Protein AF-A0A7S1YDJ1-F1 (afdb_monomer_lite)

Organism: NCBI:txid210454

Radius of gyration: 17.76 Å; chains: 1; bounding box: 46×40×51 Å

Secondary structure (DSSP, 8-state):
---S-------EEEE--B-TTSPBPSEEEEEEEEE----SSTT-SHHHHS-S-TTHHHHT--HHHHHHHHHHHIIIIIHHHHHHHTTPEEEEEPPTTSGGGTTSPP-TT-HHHHHHHHHHHHHHHHHHHHHHHTTSEEEEEEEEEEEEETHHHHHHHHHHHHHHHTT-EEEEEEEES---S--HHHHHHHHHHHH-TT------

pLDDT: mean 83.99, std 17.01, range [35.25, 98.0]

Structure (mmCIF, N/CA/C/O backbone):
data_AF-A0A7S1YDJ1-F1
#
_entry.id   AF-A0A7S1YDJ1-F1
#
loop_
_atom_site.group_PDB
_atom_site.id
_atom_site.type_symbol
_atom_site.label_atom_id
_atom_site.label_alt_id
_atom_site.label_comp_id
_atom_site.label_asym_id
_atom_site.label_entity_id
_atom_site.label_seq_id
_atom_site.pdbx_PDB_ins_code
_atom_site.Cartn_x
_atom_site.Cartn_y
_atom_site.Cartn_z
_atom_site.occupancy
_atom_site.B_iso_or_equiv
_atom_site.auth_seq_id
_atom_site.auth_comp_id
_atom_site.auth_asym_id
_atom_site.auth_atom_id
_atom_site.pdbx_PDB_model_num
ATOM 1 N N . GLU A 1 1 ? 31.941 -13.828 1.253 1.00 53.34 1 GLU A N 1
ATOM 2 C CA . GLU A 1 1 ? 30.663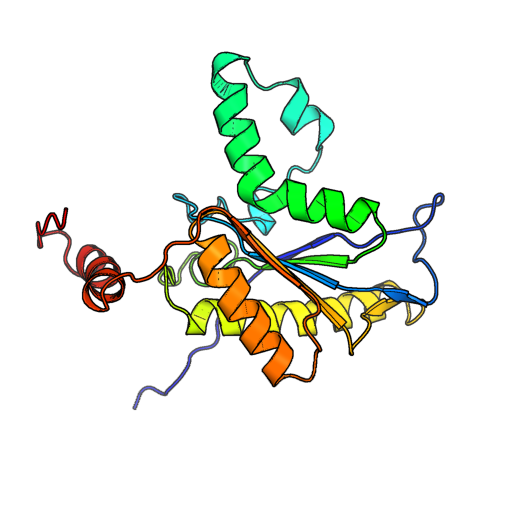 -13.809 1.981 1.00 53.34 1 GLU A CA 1
ATOM 3 C C . GLU A 1 1 ? 30.084 -12.411 1.886 1.00 53.34 1 GLU A C 1
ATOM 5 O O . GLU A 1 1 ? 30.585 -11.525 2.552 1.00 53.34 1 GLU A O 1
ATOM 10 N N . GLU A 1 2 ? 29.091 -12.220 1.025 1.00 45.00 2 GLU A N 1
ATOM 11 C CA . GLU A 1 2 ? 27.982 -11.278 1.216 1.00 45.00 2 GLU A CA 1
ATOM 12 C C . GLU A 1 2 ? 26.758 -12.085 0.752 1.00 45.00 2 GLU A C 1
ATOM 14 O O . GLU A 1 2 ? 26.695 -12.508 -0.399 1.00 45.00 2 GLU A O 1
ATOM 19 N N . VAL A 1 3 ? 26.071 -12.755 1.681 1.00 50.97 3 VAL A N 1
ATOM 20 C CA . VAL A 1 3 ? 25.040 -12.214 2.587 1.00 50.97 3 VAL A CA 1
ATOM 21 C C . VAL A 1 3 ? 23.747 -12.044 1.791 1.00 50.97 3 VAL A C 1
ATOM 23 O O . VAL A 1 3 ? 23.533 -11.069 1.082 1.00 50.97 3 VAL A O 1
ATOM 26 N N . TYR A 1 4 ? 22.903 -13.076 1.854 1.00 59.00 4 TYR A N 1
ATOM 27 C CA . TYR A 1 4 ? 21.544 -13.016 1.331 1.00 59.00 4 TYR A CA 1
ATOM 28 C C . TYR A 1 4 ? 20.772 -11.908 2.062 1.00 59.00 4 TYR A C 1
ATOM 30 O O . TYR A 1 4 ? 20.591 -11.994 3.274 1.00 59.00 4 TYR A O 1
ATOM 38 N N . GLY A 1 5 ? 20.276 -10.925 1.307 1.00 68.12 5 GLY A N 1
ATOM 39 C CA . GLY A 1 5 ? 19.429 -9.843 1.815 1.00 68.12 5 GLY A CA 1
ATOM 40 C C . GLY A 1 5 ? 20.211 -8.637 2.348 1.00 68.12 5 GLY A C 1
ATOM 41 O O . GLY A 1 5 ? 21.256 -8.779 2.973 1.00 68.12 5 GLY A O 1
ATOM 42 N N . GLY A 1 6 ? 19.680 -7.440 2.092 1.00 81.81 6 GLY A N 1
ATOM 43 C CA . GLY A 1 6 ? 20.181 -6.169 2.616 1.00 81.81 6 GLY A CA 1
ATOM 44 C C . GLY A 1 6 ? 19.070 -5.402 3.332 1.00 81.81 6 GLY A C 1
ATOM 45 O O . GLY A 1 6 ? 17.886 -5.629 3.072 1.00 81.81 6 GLY A O 1
ATOM 46 N N . ASN A 1 7 ? 19.451 -4.504 4.239 1.00 88.94 7 ASN A N 1
ATOM 47 C CA . ASN A 1 7 ? 18.506 -3.590 4.874 1.00 88.94 7 ASN A CA 1
ATOM 48 C C . ASN A 1 7 ? 18.188 -2.456 3.901 1.00 88.94 7 ASN A C 1
ATOM 50 O O . ASN A 1 7 ? 19.090 -1.719 3.515 1.00 88.94 7 ASN A O 1
ATOM 54 N N . VAL A 1 8 ? 16.915 -2.304 3.544 1.00 92.06 8 VAL A N 1
ATOM 55 C CA . VAL A 1 8 ? 16.440 -1.205 2.699 1.00 92.06 8 VAL A CA 1
ATOM 56 C C . VAL A 1 8 ? 15.346 -0.453 3.443 1.00 92.06 8 VAL A C 1
ATOM 58 O O . VAL A 1 8 ? 14.365 -1.053 3.886 1.00 92.06 8 VAL A O 1
ATOM 61 N N . THR A 1 9 ? 15.499 0.864 3.552 1.00 95.50 9 THR A N 1
ATOM 62 C CA . THR A 1 9 ? 14.452 1.758 4.056 1.00 95.50 9 THR A CA 1
ATOM 63 C C . THR A 1 9 ? 13.533 2.146 2.907 1.00 95.50 9 THR A C 1
ATOM 65 O O . THR A 1 9 ? 13.996 2.639 1.885 1.00 95.50 9 THR A O 1
ATOM 68 N N . THR A 1 10 ? 12.233 1.927 3.074 1.00 96.06 10 THR A N 1
ATOM 69 C CA . THR A 1 10 ? 11.188 2.257 2.093 1.00 96.06 10 THR A CA 1
ATOM 70 C C . THR A 1 10 ? 10.134 3.146 2.739 1.00 96.06 10 THR A C 1
ATOM 72 O O . THR A 1 10 ? 10.007 3.188 3.964 1.00 96.06 10 THR A O 1
ATOM 75 N N . SER A 1 11 ? 9.362 3.843 1.914 1.00 96.69 11 SER A N 1
ATOM 76 C CA . SER A 1 11 ? 8.282 4.731 2.335 1.00 96.69 11 SER A CA 1
ATOM 77 C C . SER A 1 11 ? 6.937 4.286 1.758 1.00 96.69 11 SER A C 1
ATOM 79 O O . SER A 1 11 ? 6.848 3.396 0.915 1.00 96.69 11 SER A O 1
ATOM 81 N N . SER A 1 12 ? 5.860 4.850 2.295 1.00 96.50 12 SER A N 1
ATOM 82 C CA . SER A 1 12 ? 4.501 4.635 1.810 1.00 96.50 12 SER A CA 1
ATOM 83 C C . SER A 1 12 ? 3.689 5.881 2.096 1.00 96.50 12 SER A C 1
ATOM 85 O O . SER A 1 12 ? 3.844 6.500 3.150 1.00 96.50 12 SER A O 1
ATOM 87 N N . LEU A 1 13 ? 2.757 6.192 1.204 1.00 94.69 13 LEU A N 1
ATOM 88 C CA . LEU A 1 13 ? 1.655 7.087 1.521 1.00 94.69 13 LEU A CA 1
ATOM 89 C C . LEU A 1 13 ? 0.612 6.309 2.335 1.00 94.69 13 LEU A C 1
ATOM 91 O O . LEU A 1 13 ? 0.220 5.201 1.960 1.00 94.69 13 LEU A O 1
ATOM 95 N N . LEU A 1 14 ? 0.173 6.888 3.449 1.00 95.69 14 LEU A N 1
ATOM 96 C CA . LEU A 1 14 ? -0.884 6.359 4.304 1.00 95.69 14 LEU A CA 1
ATOM 97 C C . LEU A 1 14 ? -1.984 7.413 4.417 1.00 95.69 14 LEU A C 1
ATOM 99 O O . LEU A 1 14 ? -1.717 8.537 4.834 1.00 95.69 14 LEU A O 1
ATOM 103 N N . ILE A 1 15 ? -3.215 7.046 4.070 1.00 93.75 15 ILE A N 1
ATOM 104 C CA . ILE A 1 15 ? -4.389 7.906 4.241 1.00 93.75 15 ILE A CA 1
ATOM 105 C C . ILE A 1 15 ? -5.364 7.157 5.138 1.00 93.75 15 ILE A C 1
ATOM 107 O O . ILE A 1 15 ? -5.913 6.131 4.738 1.00 93.75 15 ILE A O 1
ATOM 111 N N . HIS A 1 16 ? -5.572 7.649 6.355 1.00 93.25 16 HIS A N 1
ATOM 112 C CA . HIS A 1 16 ? -6.510 7.049 7.298 1.00 93.25 16 HIS A CA 1
ATOM 113 C C . HIS A 1 16 ? -7.652 8.024 7.617 1.00 93.25 16 HIS A C 1
ATOM 115 O O . HIS A 1 16 ? -7.431 9.234 7.699 1.00 93.25 16 HIS A O 1
ATOM 121 N N . PRO A 1 17 ? -8.887 7.522 7.770 1.00 91.31 17 PRO A N 1
ATOM 122 C CA . PRO A 1 17 ? -10.041 8.363 8.032 1.00 91.31 17 PRO A CA 1
ATOM 123 C C . PRO A 1 17 ? -10.046 8.865 9.483 1.00 91.31 17 PRO A C 1
ATOM 125 O O . PRO A 1 17 ? -9.666 8.157 10.424 1.00 91.31 17 PRO A O 1
ATOM 128 N N . VAL A 1 18 ? -10.538 10.090 9.648 1.00 91.25 18 VAL A N 1
ATOM 129 C CA . VAL A 1 18 ? -10.793 10.760 10.929 1.00 91.25 18 VAL A CA 1
ATOM 130 C C . VAL A 1 18 ? -12.257 11.198 10.991 1.00 91.25 18 VAL A C 1
ATOM 132 O O . VAL A 1 18 ? -12.940 11.257 9.967 1.00 91.25 18 VAL A O 1
ATOM 135 N N . ASP A 1 19 ? -12.762 11.477 12.188 1.00 89.81 19 ASP A N 1
ATOM 136 C CA . ASP A 1 19 ? -14.110 12.009 12.372 1.00 89.81 19 ASP A CA 1
ATOM 137 C C . ASP A 1 19 ? -14.231 13.466 11.869 1.00 89.81 19 ASP A C 1
ATOM 139 O O . ASP A 1 19 ? -13.253 14.114 11.485 1.00 89.81 19 ASP A O 1
ATOM 143 N N . GLY A 1 20 ? -15.447 14.021 11.905 1.00 87.56 20 GLY A N 1
ATOM 144 C CA . GLY A 1 20 ? -15.700 15.410 11.492 1.00 87.56 20 GLY A CA 1
ATOM 145 C C . GLY A 1 20 ? -14.998 16.481 12.343 1.00 87.56 20 GLY A C 1
ATOM 146 O O . GLY A 1 20 ? -14.982 17.646 11.958 1.00 87.56 20 GLY A O 1
ATOM 147 N N . ASN A 1 21 ? -14.405 16.101 13.478 1.00 91.06 21 ASN A N 1
ATOM 148 C CA . ASN A 1 21 ? -13.609 16.958 14.355 1.00 91.06 21 ASN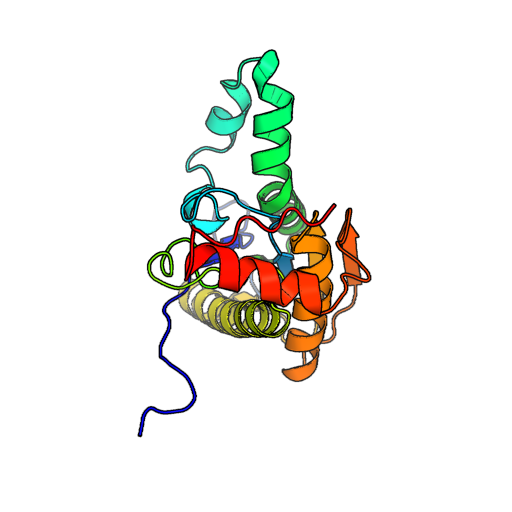 A CA 1
ATOM 149 C C . ASN A 1 21 ? -12.103 16.668 14.239 1.00 91.06 21 ASN A C 1
ATOM 151 O O . ASN A 1 21 ? -11.344 17.097 15.109 1.00 91.06 21 ASN A O 1
ATOM 155 N N . GLN A 1 22 ? -11.677 15.942 13.198 1.00 87.06 22 GLN A N 1
ATOM 156 C CA . GLN A 1 22 ? -10.289 15.532 12.961 1.00 87.06 22 GLN A CA 1
ATOM 157 C C . GLN A 1 22 ? -9.716 14.613 14.054 1.00 87.06 22 GLN A C 1
ATOM 159 O O . GLN A 1 22 ? -8.509 14.590 14.291 1.00 87.06 22 GLN A O 1
ATOM 164 N N . LYS A 1 23 ? -10.570 13.849 14.740 1.00 90.25 23 LYS A N 1
ATOM 165 C CA . LYS A 1 23 ? -10.168 12.869 15.753 1.00 90.25 23 LYS A CA 1
ATOM 166 C C . LYS A 1 23 ? -10.138 11.452 15.176 1.00 90.25 23 LYS A C 1
ATOM 168 O O . LYS A 1 23 ? -10.904 11.148 14.261 1.00 90.25 23 LYS A O 1
ATOM 173 N N . PRO A 1 24 ? -9.319 10.552 15.743 1.00 90.56 24 PRO A N 1
ATOM 174 C CA . PRO A 1 24 ? -9.393 9.128 15.441 1.00 90.56 24 PRO A CA 1
ATOM 175 C C . PRO A 1 24 ? -10.816 8.571 15.629 1.00 90.56 24 PRO A C 1
ATOM 177 O O . PRO A 1 24 ? -11.463 8.805 16.649 1.00 90.56 24 PRO A O 1
ATOM 180 N N . ILE A 1 25 ? -11.298 7.819 14.643 1.00 91.00 25 ILE A N 1
ATOM 181 C CA . ILE A 1 25 ? -12.559 7.062 14.676 1.00 91.00 25 ILE A CA 1
ATOM 182 C C . ILE A 1 25 ? -12.367 5.819 15.544 1.00 91.00 25 ILE A C 1
ATOM 184 O O . ILE A 1 25 ? -11.496 5.024 15.250 1.00 91.00 25 ILE A O 1
ATOM 188 N N . VAL A 1 26 ? -13.185 5.580 16.565 1.00 93.19 26 VAL A N 1
ATOM 189 C CA . VAL A 1 26 ? -13.013 4.382 17.405 1.00 93.19 26 VAL A CA 1
ATOM 190 C C . VAL A 1 26 ? -13.422 3.108 16.652 1.00 93.19 26 VAL A C 1
ATOM 192 O O . VAL A 1 26 ? -14.562 3.015 16.194 1.00 93.19 26 VAL A O 1
ATOM 195 N N . GLY A 1 27 ? -12.530 2.115 16.578 1.00 94.38 27 GLY A N 1
ATOM 196 C CA . GLY A 1 27 ? -12.836 0.769 16.082 1.00 94.38 27 GLY A CA 1
ATOM 197 C C . GLY A 1 27 ? -11.819 0.182 15.100 1.00 94.38 27 GLY A C 1
ATOM 198 O O . GLY A 1 27 ? -10.690 0.655 14.968 1.00 94.38 27 GLY A O 1
ATOM 199 N N . GLU A 1 28 ? -12.254 -0.880 14.420 1.00 96.38 28 GLU A N 1
ATOM 200 C CA . GLU A 1 28 ? -11.475 -1.595 13.408 1.00 96.38 28 GLU A CA 1
ATOM 201 C C . GLU A 1 28 ? -11.693 -0.985 12.017 1.00 96.38 28 GLU A C 1
ATOM 203 O O . GLU A 1 28 ? -12.828 -0.822 11.556 1.00 96.38 28 GLU A O 1
ATOM 208 N N . LEU A 1 29 ? -10.600 -0.662 11.330 1.00 95.94 29 LEU A N 1
ATOM 209 C CA . LEU A 1 29 ? -10.612 -0.052 10.006 1.00 95.94 29 LEU A CA 1
ATOM 210 C C . LEU A 1 29 ? -10.182 -1.062 8.946 1.00 95.94 29 LEU A C 1
ATOM 212 O O . LEU A 1 29 ? -9.095 -1.635 9.010 1.00 95.94 29 LEU A O 1
ATOM 216 N N . LYS A 1 30 ? -11.011 -1.234 7.916 1.00 96.88 30 LYS A N 1
ATOM 217 C CA . LYS A 1 30 ? -10.657 -2.055 6.751 1.00 96.88 30 LYS A CA 1
ATOM 218 C C . LYS A 1 30 ? -9.532 -1.411 5.956 1.00 96.88 30 LYS A C 1
ATOM 220 O O . LYS A 1 30 ? -9.441 -0.186 5.887 1.00 96.88 30 LYS A O 1
ATOM 225 N N . THR A 1 31 ? -8.727 -2.235 5.294 1.00 97.31 31 THR A N 1
ATOM 226 C CA . THR A 1 31 ? -7.563 -1.771 4.531 1.00 97.31 31 THR A CA 1
ATOM 227 C C . THR A 1 31 ? -7.776 -1.850 3.023 1.00 97.31 31 THR A C 1
ATOM 229 O O . THR A 1 31 ? -8.389 -2.786 2.500 1.00 97.31 31 THR A O 1
ATOM 232 N N . PHE A 1 32 ? -7.243 -0.858 2.316 1.00 97.19 32 PHE A N 1
ATOM 233 C CA . PHE A 1 32 ? -7.217 -0.774 0.863 1.00 97.19 32 PHE A CA 1
ATOM 234 C C . PHE A 1 32 ? -5.785 -0.479 0.402 1.00 97.19 32 PHE A C 1
ATOM 236 O O . PHE A 1 32 ? -5.281 0.634 0.537 1.00 97.19 32 PHE A O 1
ATOM 243 N N . THR A 1 33 ? -5.097 -1.492 -0.118 1.00 97.31 33 THR A N 1
ATOM 244 C CA . THR A 1 33 ? -3.721 -1.372 -0.605 1.00 97.31 33 THR A CA 1
ATOM 245 C C . THR A 1 33 ? -3.713 -0.987 -2.081 1.00 97.31 33 THR A C 1
ATOM 247 O O . THR A 1 33 ? -4.232 -1.722 -2.923 1.00 97.31 33 THR A O 1
ATOM 250 N N . VAL A 1 34 ? -3.100 0.148 -2.411 1.00 95.88 34 VAL A N 1
ATOM 251 C CA . VAL A 1 34 ? -2.970 0.662 -3.777 1.00 95.88 34 VAL A CA 1
ATOM 252 C C . VAL A 1 34 ? -1.536 0.524 -4.247 1.00 95.88 34 VAL A C 1
ATOM 254 O O . VAL A 1 34 ? -0.622 1.130 -3.702 1.00 95.88 34 VAL A O 1
ATOM 257 N N . MET A 1 35 ? -1.343 -0.262 -5.292 1.00 95.81 35 MET A N 1
ATOM 258 C CA . MET A 1 35 ? -0.050 -0.469 -5.922 1.00 95.81 35 MET A CA 1
ATOM 259 C C . MET A 1 35 ? 0.070 0.501 -7.100 1.00 95.81 35 MET A C 1
ATOM 261 O O . MET A 1 35 ? -0.758 0.470 -8.017 1.00 95.81 35 MET A O 1
ATOM 265 N N . HIS A 1 36 ? 1.066 1.388 -7.061 1.00 93.50 36 HIS A N 1
ATOM 266 C CA . HIS A 1 36 ? 1.249 2.422 -8.077 1.00 93.50 36 HIS A CA 1
ATOM 267 C C . HIS A 1 36 ? 1.700 1.850 -9.428 1.00 93.50 36 HIS A C 1
ATOM 269 O O . HIS A 1 36 ? 2.344 0.801 -9.513 1.00 93.50 36 HIS A O 1
ATOM 275 N N . GLY A 1 37 ? 1.350 2.553 -10.504 1.00 91.81 37 GLY A N 1
ATOM 276 C CA . GLY A 1 37 ? 1.803 2.226 -11.853 1.00 91.81 37 GLY A CA 1
ATOM 277 C C . GLY A 1 37 ? 3.291 2.487 -12.070 1.00 91.81 37 GLY A C 1
ATOM 278 O O . GLY A 1 37 ? 4.031 2.815 -11.143 1.00 91.81 37 GLY A O 1
ATOM 279 N N . PHE A 1 38 ? 3.722 2.371 -13.325 1.00 89.56 38 PHE A N 1
ATOM 280 C CA . PHE A 1 38 ? 5.087 2.733 -13.680 1.00 89.56 38 PHE A CA 1
ATOM 281 C C . PHE A 1 38 ? 5.319 4.220 -13.445 1.00 89.56 38 PHE A C 1
ATOM 283 O O . PHE A 1 38 ? 4.629 5.067 -14.010 1.00 89.56 38 PHE A O 1
ATOM 290 N N . VAL A 1 39 ? 6.343 4.517 -12.651 1.00 86.81 39 VAL A N 1
ATOM 291 C CA . VAL A 1 39 ? 6.809 5.878 -12.411 1.00 86.81 39 VAL A CA 1
ATOM 292 C C . VAL A 1 39 ? 8.201 6.033 -13.020 1.00 86.81 39 VAL A C 1
ATOM 294 O O . VAL A 1 39 ? 9.147 5.315 -12.672 1.00 86.81 39 VAL A O 1
ATOM 297 N N . ALA A 1 40 ? 8.329 6.991 -13.941 1.00 86.12 40 ALA A N 1
ATOM 298 C CA . ALA A 1 40 ? 9.570 7.247 -14.669 1.00 86.12 40 ALA A CA 1
ATOM 299 C C . ALA A 1 40 ? 10.675 7.826 -13.769 1.00 86.12 40 ALA A C 1
ATOM 301 O O . ALA A 1 40 ? 11.836 7.418 -13.882 1.00 86.12 40 ALA A O 1
ATOM 302 N N . SER A 1 41 ? 10.311 8.733 -12.860 1.00 87.38 41 SER A N 1
ATOM 303 C CA . SER A 1 41 ? 11.208 9.330 -11.867 1.00 87.38 41 SER A CA 1
ATOM 304 C C . SER A 1 41 ? 11.249 8.501 -10.583 1.00 87.38 41 SER A C 1
ATOM 306 O O . SER A 1 41 ? 10.224 7.989 -10.142 1.00 87.38 41 SER A O 1
ATOM 308 N N . LYS A 1 42 ? 12.417 8.396 -9.940 1.00 88.88 42 LYS A N 1
ATOM 309 C CA . LYS A 1 42 ? 12.523 7.733 -8.628 1.00 88.88 42 LYS A CA 1
ATOM 310 C C . LYS A 1 42 ? 11.803 8.520 -7.521 1.00 88.88 42 LYS A C 1
ATOM 312 O O . LYS A 1 42 ? 11.406 7.924 -6.530 1.00 88.88 42 LYS A O 1
ATOM 317 N N . GLN A 1 43 ? 11.590 9.821 -7.717 1.00 88.38 43 GLN A N 1
ATOM 318 C CA . GLN A 1 43 ? 10.897 10.725 -6.791 1.00 88.38 43 GLN A CA 1
ATOM 319 C C . GLN A 1 43 ? 9.404 10.905 -7.119 1.00 88.38 43 GLN A C 1
ATOM 321 O O . GLN A 1 43 ? 8.737 11.724 -6.508 1.00 88.38 43 GLN A O 1
ATOM 326 N N . GLY A 1 44 ? 8.866 10.196 -8.116 1.00 84.81 44 GLY A N 1
ATOM 327 C CA . GLY A 1 44 ? 7.460 10.344 -8.518 1.00 84.81 44 GLY A CA 1
ATOM 328 C C . GLY A 1 44 ? 6.502 9.357 -7.847 1.00 84.81 44 GLY A C 1
ATOM 329 O O . GLY A 1 44 ? 5.396 9.171 -8.345 1.00 84.81 44 GLY A O 1
ATOM 330 N N . SER A 1 45 ? 6.940 8.638 -6.815 1.00 90.38 45 SER A N 1
ATOM 331 C CA . SER A 1 45 ? 6.131 7.609 -6.158 1.00 90.38 45 SER A CA 1
ATOM 332 C C . SER A 1 45 ? 5.113 8.229 -5.184 1.00 90.38 45 SER A C 1
ATOM 334 O O . SER A 1 45 ? 5.181 9.437 -4.919 1.00 90.38 45 SER A O 1
ATOM 336 N N . PRO A 1 46 ? 4.124 7.463 -4.687 1.00 91.19 46 PRO A N 1
ATOM 337 C CA . PRO A 1 46 ? 3.032 8.006 -3.882 1.00 91.19 46 PRO A CA 1
ATOM 338 C C . PRO A 1 46 ? 3.460 8.845 -2.676 1.00 91.19 46 PRO A C 1
ATOM 340 O O . PRO A 1 46 ? 2.841 9.879 -2.445 1.00 91.19 46 PRO A O 1
ATOM 343 N N . SER A 1 47 ? 4.495 8.459 -1.919 1.00 92.06 47 SER A N 1
ATOM 344 C CA . SER A 1 47 ? 4.868 9.220 -0.712 1.00 92.06 47 SER A CA 1
ATOM 345 C C . SER A 1 47 ? 5.455 10.602 -1.002 1.00 92.06 47 SER A C 1
ATOM 347 O O . SER A 1 47 ? 5.407 11.469 -0.138 1.00 92.06 47 SER A O 1
ATOM 349 N N . GLU A 1 48 ? 6.034 10.796 -2.188 1.00 89.31 48 GLU A N 1
ATOM 350 C CA . GLU A 1 48 ? 6.718 12.034 -2.588 1.00 89.31 48 GLU A CA 1
ATOM 351 C C . GLU A 1 48 ? 5.822 12.929 -3.446 1.00 89.31 48 GLU A C 1
ATOM 353 O O . GLU A 1 48 ? 5.882 14.153 -3.373 1.00 89.31 48 GLU A O 1
ATOM 358 N N . SER A 1 49 ? 4.985 12.311 -4.283 1.00 85.00 49 SER A N 1
ATOM 359 C CA . SER A 1 49 ? 4.134 13.019 -5.245 1.00 85.00 49 SER A CA 1
ATOM 360 C C . SER A 1 49 ? 2.763 13.397 -4.693 1.00 85.00 49 SER A C 1
ATOM 362 O O . SER A 1 49 ? 2.023 14.129 -5.355 1.00 85.00 49 SER A O 1
ATOM 364 N N . PHE A 1 50 ? 2.393 12.910 -3.504 1.00 84.69 50 PHE A N 1
ATOM 365 C CA . PHE A 1 50 ? 1.124 13.282 -2.896 1.00 84.69 50 PHE A CA 1
ATOM 366 C C . PHE A 1 50 ? 1.126 14.775 -2.541 1.00 84.69 50 PHE A C 1
ATOM 368 O O . PHE A 1 50 ? 1.987 15.225 -1.781 1.00 84.69 50 PHE A O 1
ATOM 375 N N . PRO A 1 51 ? 0.188 15.568 -3.082 1.00 76.69 51 PRO A N 1
ATOM 376 C CA . PRO A 1 51 ? 0.224 17.005 -2.889 1.00 76.69 51 PRO A CA 1
ATOM 377 C C . PRO A 1 51 ? -0.137 17.357 -1.444 1.00 76.69 51 PRO A C 1
ATOM 379 O O . PRO A 1 51 ? -1.051 16.780 -0.855 1.00 76.69 51 PRO A O 1
ATOM 382 N N . ALA A 1 52 ? 0.541 18.368 -0.899 1.00 73.62 52 ALA A N 1
ATOM 383 C CA . ALA A 1 52 ? 0.162 18.954 0.386 1.00 73.62 52 ALA A CA 1
ATOM 384 C C . ALA A 1 52 ? -1.228 19.617 0.326 1.00 73.62 52 ALA A C 1
ATOM 386 O O . ALA A 1 52 ? -1.946 19.643 1.323 1.00 73.62 52 ALA A O 1
ATOM 387 N N . ASP A 1 53 ? -1.609 20.121 -0.853 1.00 69.38 53 ASP A N 1
ATOM 388 C CA . ASP A 1 53 ? -2.921 20.693 -1.142 1.00 69.38 53 ASP A CA 1
ATOM 389 C C . ASP A 1 53 ? -3.511 20.037 -2.401 1.00 69.38 53 ASP A C 1
ATOM 391 O O . ASP A 1 53 ? -3.080 20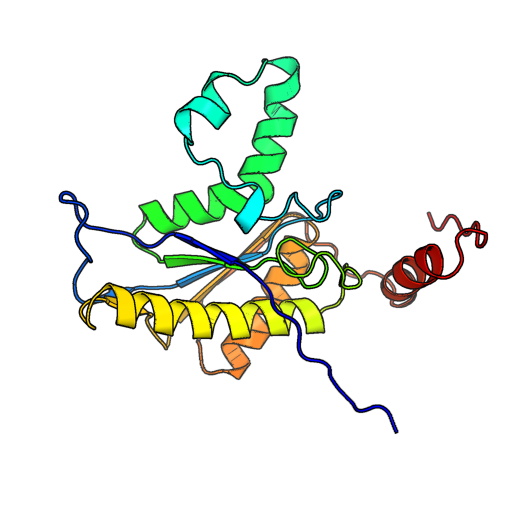.282 -3.530 1.00 69.38 53 ASP A O 1
ATOM 395 N N . LEU A 1 54 ? -4.508 19.174 -2.189 1.00 70.56 54 LEU A N 1
ATOM 396 C CA . LEU A 1 54 ? -5.219 18.468 -3.258 1.00 70.56 54 LEU A CA 1
ATOM 397 C C . LEU A 1 54 ? -6.017 19.410 -4.163 1.00 70.56 54 LEU A C 1
ATOM 399 O O . LEU A 1 54 ? -6.218 19.089 -5.332 1.00 70.56 54 LEU A O 1
ATOM 403 N N . VAL A 1 55 ? -6.491 20.543 -3.638 1.00 69.88 55 VAL A N 1
ATOM 404 C CA . VAL A 1 55 ? -7.280 21.508 -4.410 1.00 69.88 55 VAL A CA 1
ATOM 405 C C . VAL A 1 55 ? -6.354 22.252 -5.357 1.00 69.88 55 VAL A C 1
ATOM 407 O O . VAL A 1 55 ? -6.607 22.237 -6.559 1.00 69.88 55 VAL A O 1
ATOM 410 N N . ALA A 1 56 ? -5.246 22.792 -4.843 1.00 66.31 56 ALA A N 1
ATOM 411 C CA . ALA A 1 56 ? -4.240 23.476 -5.658 1.00 66.31 56 ALA A CA 1
ATOM 412 C C . ALA A 1 56 ? -3.632 22.551 -6.728 1.00 66.31 56 ALA A C 1
ATOM 414 O O . ALA A 1 56 ? -3.430 22.955 -7.872 1.00 66.31 56 ALA A O 1
ATOM 415 N N . GLY A 1 57 ? -3.405 21.276 -6.386 1.00 64.94 57 GLY A N 1
ATOM 416 C CA . GLY A 1 57 ? -2.853 20.281 -7.309 1.00 64.94 57 GLY A CA 1
ATOM 417 C C . GLY A 1 57 ? -3.750 19.931 -8.504 1.00 64.94 57 GLY A C 1
ATOM 418 O O . GLY A 1 57 ? -3.263 19.340 -9.465 1.00 64.94 57 GLY A O 1
ATOM 419 N N . VAL A 1 58 ? -5.042 20.281 -8.464 1.00 65.88 58 VAL A N 1
ATOM 420 C CA . VAL A 1 58 ? -6.006 20.003 -9.545 1.00 65.88 58 VAL A CA 1
ATOM 421 C C . VAL A 1 58 ? -6.565 21.290 -10.162 1.00 65.88 58 VAL A C 1
ATOM 423 O O . VAL A 1 58 ? -6.881 21.296 -11.351 1.00 65.88 58 VAL A O 1
ATOM 426 N N . SER A 1 59 ? -6.677 22.381 -9.397 1.00 69.06 59 SER A N 1
ATOM 427 C CA . SER A 1 59 ? -7.238 23.653 -9.872 1.00 69.06 59 SER A CA 1
ATOM 428 C C . SER A 1 59 ? -6.330 24.399 -10.843 1.00 69.06 59 SER A C 1
ATOM 430 O O . SER A 1 59 ? -6.836 25.103 -11.715 1.00 69.06 59 SER A O 1
ATOM 432 N N . ASP A 1 60 ? -5.013 24.227 -10.711 1.00 67.38 60 ASP A N 1
ATOM 433 C CA . ASP A 1 60 ? -4.022 25.045 -11.419 1.00 67.38 60 ASP A CA 1
ATOM 434 C C . ASP A 1 60 ? -3.409 24.324 -12.630 1.00 67.38 60 ASP A C 1
ATOM 436 O O . ASP A 1 60 ? -2.470 24.824 -13.251 1.00 67.38 60 ASP A O 1
ATOM 440 N N . VAL A 1 61 ? -3.934 23.148 -12.991 1.00 71.31 61 VAL A N 1
ATOM 441 C CA . VAL A 1 61 ? -3.432 22.378 -14.132 1.00 71.31 61 VAL A CA 1
ATOM 442 C C . VAL A 1 61 ? -3.987 22.955 -15.440 1.00 71.31 61 VAL A C 1
ATOM 444 O O . VAL A 1 61 ? -5.208 22.951 -15.635 1.00 71.31 61 VAL A O 1
ATOM 447 N N . PRO A 1 62 ? -3.128 23.400 -16.380 1.00 77.50 62 PRO A N 1
ATOM 448 C CA . PRO A 1 62 ? -3.576 23.851 -17.692 1.00 77.50 62 PRO A CA 1
ATOM 449 C C . PRO A 1 62 ? -4.378 22.759 -18.423 1.00 77.50 62 PRO A C 1
ATOM 451 O O . PRO A 1 62 ? -4.015 21.582 -18.326 1.00 77.50 62 PRO A O 1
ATOM 454 N N . PRO A 1 63 ? -5.437 23.093 -19.186 1.00 77.56 63 PRO A N 1
ATOM 455 C CA . PRO A 1 63 ? -6.290 22.104 -19.855 1.00 77.56 63 PRO A CA 1
ATOM 456 C C . PRO A 1 63 ? -5.528 21.080 -20.709 1.00 77.56 63 PRO A C 1
ATOM 458 O O . PRO A 1 63 ? -5.898 19.909 -20.760 1.00 77.56 63 PRO A O 1
ATOM 461 N N . GLU A 1 64 ? -4.442 21.501 -21.354 1.00 78.50 64 GLU A N 1
ATOM 462 C CA . GLU A 1 64 ? -3.572 20.661 -22.177 1.00 78.50 64 GLU A CA 1
ATOM 463 C C . GLU A 1 64 ? -2.750 19.641 -21.373 1.00 78.50 64 GLU A C 1
ATOM 465 O O . GLU A 1 64 ? -2.395 18.591 -21.902 1.00 78.50 64 GLU A O 1
ATOM 470 N N . GLN A 1 65 ? -2.491 19.917 -20.094 1.00 73.50 65 GLN A N 1
ATOM 471 C CA . GLN A 1 65 ? -1.790 19.031 -19.159 1.00 73.50 65 GLN A CA 1
ATOM 472 C C . GLN A 1 65 ? -2.756 18.289 -18.232 1.00 73.50 65 GLN A C 1
ATOM 474 O O . GLN A 1 65 ? -2.339 17.390 -17.505 1.00 73.50 65 GLN A O 1
ATOM 479 N N . PHE A 1 66 ? -4.051 18.623 -18.270 1.00 72.12 66 PHE A N 1
ATOM 480 C CA . PHE A 1 66 ? -5.061 18.055 -17.384 1.00 72.12 66 PHE A CA 1
ATOM 481 C C . PHE A 1 66 ? -5.087 16.535 -17.456 1.00 72.12 66 PHE A C 1
ATOM 483 O O . PHE A 1 66 ? -5.070 15.884 -16.423 1.00 72.12 66 PHE A O 1
ATOM 490 N N . LEU A 1 67 ? -5.060 15.947 -18.655 1.00 68.38 67 LEU A N 1
ATOM 491 C CA . LEU A 1 67 ? -5.079 14.492 -18.783 1.00 68.38 67 LEU A CA 1
ATOM 492 C C . LEU A 1 67 ? -3.818 13.843 -18.200 1.00 68.38 67 LEU A C 1
ATOM 494 O O . LEU A 1 67 ? -3.928 12.802 -17.568 1.00 68.38 67 LEU A O 1
ATOM 498 N N . GLU A 1 68 ? -2.641 14.440 -18.376 1.00 66.88 68 GLU A N 1
ATOM 499 C CA . GLU A 1 68 ? -1.385 13.895 -17.851 1.00 66.88 68 GLU A CA 1
ATOM 500 C C . GLU A 1 68 ? -1.293 14.047 -16.330 1.00 66.88 68 GLU A C 1
ATOM 502 O O . GLU A 1 68 ? -0.971 13.083 -15.639 1.00 66.88 68 GLU A O 1
ATOM 507 N N . ALA A 1 69 ? -1.659 15.212 -15.791 1.00 64.31 69 ALA A N 1
ATOM 508 C CA . ALA A 1 69 ? -1.711 15.445 -14.351 1.00 64.31 69 ALA A CA 1
ATOM 509 C C . ALA A 1 69 ? -2.779 14.575 -13.685 1.00 64.31 69 ALA A C 1
ATOM 511 O O . ALA A 1 69 ? -2.522 13.955 -12.655 1.00 64.31 69 ALA A O 1
ATOM 512 N N . VAL A 1 70 ? -3.958 14.460 -14.305 1.00 64.56 70 VAL A N 1
ATOM 513 C CA . VAL A 1 70 ? -5.008 13.551 -13.856 1.00 64.56 70 VAL A CA 1
ATOM 514 C C . VAL A 1 70 ? -4.488 12.133 -13.937 1.00 64.56 70 VAL A C 1
ATOM 516 O O . VAL A 1 70 ? -4.530 11.475 -12.922 1.00 64.56 70 VAL A O 1
ATOM 519 N N . VAL A 1 71 ? -3.926 11.632 -15.036 1.00 64.56 71 VAL A N 1
ATOM 520 C CA . VAL A 1 71 ? -3.390 10.255 -15.099 1.00 64.56 71 VAL A CA 1
ATOM 521 C C . VAL A 1 71 ? -2.270 10.025 -14.074 1.00 64.56 71 VAL A C 1
ATOM 523 O O . VAL A 1 71 ? -2.262 8.990 -13.412 1.00 64.56 71 VAL A O 1
ATOM 526 N N . GLY A 1 72 ? -1.377 10.991 -13.860 1.00 63.19 72 GLY A N 1
ATOM 527 C CA . GLY A 1 72 ? -0.322 10.927 -12.847 1.00 63.19 72 GLY A CA 1
ATOM 528 C C . GLY A 1 72 ? -0.885 10.800 -11.431 1.00 63.19 72 GLY A C 1
ATOM 529 O O . GLY A 1 72 ? -0.609 9.820 -10.741 1.00 63.19 72 GLY A O 1
ATOM 530 N N . VAL A 1 73 ? -1.759 11.726 -11.031 1.00 62.34 73 VAL A N 1
ATOM 531 C CA . VAL A 1 73 ? -2.404 11.748 -9.705 1.00 62.34 73 VAL A CA 1
ATOM 532 C C . VAL A 1 73 ? -3.415 10.600 -9.540 1.00 62.34 73 VAL A C 1
ATOM 534 O O . VAL A 1 73 ? -3.524 9.991 -8.474 1.00 62.34 73 VAL A O 1
ATOM 537 N N . THR A 1 74 ? -4.147 10.246 -10.595 1.00 60.06 74 THR A N 1
ATOM 538 C CA . THR A 1 74 ? -5.182 9.198 -10.582 1.00 60.06 74 THR A CA 1
ATOM 539 C C . THR A 1 74 ? -4.624 7.793 -10.634 1.00 60.06 74 THR A C 1
ATOM 541 O O . THR A 1 74 ? -5.229 6.895 -10.057 1.00 60.06 74 THR A O 1
ATOM 544 N N . SER A 1 75 ? -3.471 7.567 -11.260 1.00 62.69 75 SER A N 1
ATOM 545 C CA . SER A 1 75 ? -2.920 6.213 -11.360 1.00 62.69 75 SER A CA 1
ATOM 546 C C . SER A 1 75 ? -2.578 5.603 -9.997 1.00 62.69 75 SER A C 1
ATOM 548 O O . SER A 1 75 ? -2.563 4.378 -9.879 1.00 62.69 75 SER A O 1
ATOM 550 N N . SER A 1 76 ? -2.343 6.436 -8.974 1.00 65.44 76 SER A N 1
ATOM 551 C CA . SER A 1 76 ? -1.844 5.976 -7.670 1.00 65.44 76 SER A CA 1
ATOM 552 C C . SER A 1 76 ? -2.573 6.586 -6.466 1.00 65.44 76 SER A C 1
ATOM 554 O O . SER A 1 76 ? -2.855 5.874 -5.505 1.00 65.44 76 SER A O 1
ATOM 556 N N . SER A 1 77 ? -2.953 7.868 -6.516 1.00 77.12 77 SER A N 1
ATOM 557 C CA . SER A 1 77 ? -3.487 8.579 -5.343 1.00 77.12 77 SER A CA 1
ATOM 558 C C . SER A 1 77 ? -5.012 8.674 -5.325 1.00 77.12 77 SER A C 1
ATOM 560 O O . SER A 1 77 ? -5.597 8.662 -4.244 1.00 77.12 77 SER A O 1
ATOM 562 N N . ILE A 1 78 ? -5.700 8.707 -6.478 1.00 80.94 78 ILE A N 1
ATOM 563 C CA . ILE A 1 78 ? -7.175 8.815 -6.467 1.00 80.94 78 ILE A CA 1
ATOM 564 C C . ILE A 1 78 ? -7.839 7.565 -5.894 1.00 80.94 78 ILE A C 1
ATOM 566 O O . ILE A 1 78 ? -8.792 7.684 -5.135 1.00 80.94 78 ILE A O 1
ATOM 570 N N . ALA A 1 79 ? -7.326 6.370 -6.206 1.00 84.62 79 ALA A N 1
ATOM 571 C CA . ALA A 1 79 ? -7.869 5.132 -5.659 1.00 84.62 79 ALA A CA 1
ATOM 572 C C . ALA A 1 79 ? -7.694 5.103 -4.134 1.00 84.62 79 ALA A C 1
ATOM 574 O O . ALA A 1 79 ? -8.617 4.726 -3.414 1.00 84.62 79 ALA A O 1
ATOM 575 N N . ALA A 1 80 ? -6.547 5.589 -3.644 1.00 88.81 80 ALA A N 1
ATOM 576 C CA . ALA A 1 80 ? -6.292 5.735 -2.220 1.00 88.81 80 ALA A CA 1
ATOM 577 C C . ALA A 1 80 ? -7.273 6.734 -1.581 1.00 88.81 80 ALA A C 1
ATOM 579 O O . ALA A 1 80 ? -7.964 6.382 -0.629 1.00 88.81 80 ALA A O 1
ATOM 580 N N . LEU A 1 81 ? -7.435 7.927 -2.159 1.00 88.00 81 LEU A N 1
ATOM 581 C CA . LEU A 1 81 ? -8.366 8.957 -1.682 1.00 88.00 81 LEU A CA 1
ATOM 582 C C . LEU A 1 81 ? -9.829 8.502 -1.683 1.00 88.00 81 LEU A C 1
ATOM 584 O O . LEU A 1 81 ? -10.539 8.704 -0.702 1.00 88.00 81 LEU A O 1
ATOM 588 N N . MET A 1 82 ? -10.280 7.872 -2.769 1.00 87.19 82 MET A N 1
ATOM 589 C CA . MET A 1 82 ? -11.641 7.345 -2.897 1.00 87.19 82 MET A CA 1
ATOM 590 C C . MET A 1 82 ? -11.910 6.218 -1.902 1.00 87.19 82 MET A C 1
ATOM 592 O O . MET A 1 82 ? -13.009 6.118 -1.367 1.00 87.19 82 MET A O 1
ATOM 596 N N . SER A 1 83 ? -10.917 5.367 -1.636 1.00 90.19 83 SER A N 1
ATOM 597 C CA . SER A 1 83 ? -11.055 4.345 -0.600 1.00 90.19 83 SER A CA 1
ATOM 598 C C . SER A 1 83 ? -11.127 4.991 0.789 1.00 90.19 83 SER A C 1
ATOM 600 O O . SER A 1 83 ? -12.056 4.719 1.550 1.00 90.19 83 SER A O 1
ATOM 602 N N . ALA A 1 84 ? -10.241 5.946 1.086 1.00 90.31 84 ALA A N 1
ATOM 603 C CA . ALA A 1 84 ? -10.213 6.642 2.366 1.00 90.31 84 ALA A CA 1
ATOM 604 C C . ALA A 1 84 ? -11.511 7.402 2.665 1.00 90.31 84 ALA A C 1
ATOM 606 O O . ALA A 1 84 ? -12.014 7.343 3.787 1.00 90.31 84 ALA A O 1
ATOM 607 N N . SER A 1 85 ? -12.118 8.034 1.656 1.00 88.06 85 SER A N 1
ATOM 608 C CA . SER A 1 85 ? -13.408 8.717 1.810 1.00 88.06 85 SER A CA 1
ATOM 609 C C . SER A 1 85 ? -14.577 7.767 2.101 1.00 88.06 85 SER A C 1
ATOM 611 O O . SER A 1 85 ? -15.589 8.201 2.647 1.00 88.06 85 SER A O 1
ATOM 613 N N . SER A 1 86 ? -14.431 6.471 1.806 1.00 90.06 86 SER A N 1
ATOM 614 C CA . SER A 1 86 ? -15.396 5.425 2.175 1.00 90.06 86 SER A CA 1
ATOM 615 C C . SER A 1 86 ? -15.183 4.846 3.583 1.00 90.06 86 SER A C 1
ATOM 617 O O . SER A 1 86 ? -15.913 3.944 3.994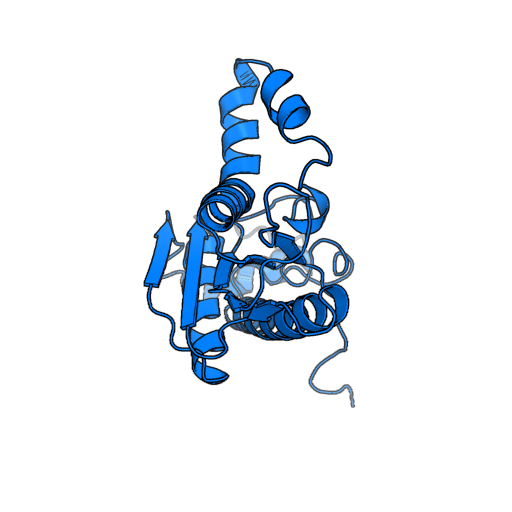 1.00 90.06 86 SER A O 1
ATOM 619 N N . GLY A 1 87 ? -14.202 5.361 4.334 1.00 90.50 87 GLY A N 1
ATOM 620 C CA . GLY A 1 87 ? -13.896 4.927 5.698 1.00 90.50 87 GLY A CA 1
ATOM 621 C C . GLY A 1 87 ? -12.883 3.782 5.793 1.00 90.50 87 GLY A C 1
ATOM 622 O O . GLY A 1 87 ? -12.749 3.185 6.859 1.00 90.50 87 GLY A O 1
ATOM 623 N N . THR A 1 88 ? -12.163 3.461 4.714 1.00 94.94 88 THR A N 1
ATOM 624 C CA . THR A 1 88 ? -11.044 2.503 4.760 1.00 94.94 88 THR A CA 1
ATOM 625 C C . THR A 1 88 ? -9.718 3.211 4.998 1.00 94.94 88 THR A C 1
ATOM 627 O O . THR A 1 88 ? -9.564 4.380 4.675 1.00 94.94 88 THR A O 1
ATOM 630 N N . VAL A 1 89 ? -8.711 2.494 5.473 1.00 96.81 89 VAL A N 1
ATOM 631 C CA . VAL A 1 89 ? -7.329 2.978 5.455 1.00 96.81 89 VAL A CA 1
ATOM 632 C C . VAL A 1 89 ? -6.710 2.648 4.108 1.00 96.81 89 VAL A C 1
ATOM 634 O O . VAL A 1 89 ? -6.617 1.477 3.738 1.00 96.81 89 VAL A O 1
ATOM 637 N N . ALA A 1 90 ? -6.265 3.674 3.393 1.00 96.56 90 ALA A N 1
ATOM 638 C CA . ALA A 1 90 ? -5.545 3.516 2.145 1.00 96.56 90 ALA A CA 1
ATOM 639 C C . ALA A 1 90 ? -4.038 3.442 2.397 1.00 96.56 90 ALA A C 1
ATOM 641 O O . ALA A 1 90 ? -3.463 4.327 3.032 1.00 96.56 90 ALA A O 1
ATOM 642 N N . ILE A 1 91 ? -3.397 2.409 1.861 1.00 97.50 91 ILE A N 1
ATOM 643 C CA . ILE A 1 91 ? -1.952 2.194 1.955 1.00 97.50 91 ILE A CA 1
ATOM 644 C C . ILE A 1 91 ? -1.415 2.161 0.532 1.00 97.50 91 ILE A C 1
ATOM 646 O O . ILE A 1 91 ? -1.793 1.278 -0.233 1.00 97.50 91 ILE A O 1
ATOM 650 N N . ALA A 1 92 ? -0.548 3.100 0.172 1.00 96.38 92 ALA A N 1
ATOM 651 C CA . ALA A 1 92 ? 0.095 3.154 -1.135 1.00 96.38 92 ALA A CA 1
ATOM 652 C C . ALA A 1 92 ? 1.621 3.054 -0.971 1.00 96.38 92 ALA A C 1
ATOM 654 O O . ALA A 1 92 ? 2.283 4.084 -0.806 1.00 96.38 92 ALA A O 1
ATOM 655 N N . PRO A 1 93 ? 2.170 1.821 -0.963 1.00 96.88 93 PRO A N 1
ATOM 656 C CA . PRO A 1 93 ? 3.599 1.577 -0.802 1.00 96.88 93 PRO A CA 1
ATOM 657 C C . PRO A 1 93 ? 4.410 2.168 -1.949 1.00 96.88 93 PRO A C 1
ATOM 659 O O . PRO A 1 93 ? 4.020 2.004 -3.107 1.00 96.88 93 PRO A O 1
ATOM 662 N N . ASP A 1 94 ? 5.572 2.747 -1.656 1.00 95.62 94 ASP A N 1
ATOM 663 C CA . ASP A 1 94 ? 6.591 2.950 -2.681 1.00 95.62 94 ASP A CA 1
ATOM 664 C C . ASP A 1 94 ? 7.355 1.641 -2.895 1.00 95.62 94 ASP A C 1
ATOM 666 O O . ASP A 1 94 ? 7.663 0.905 -1.952 1.00 95.62 94 ASP A O 1
ATOM 670 N N . TYR A 1 95 ? 7.684 1.322 -4.143 1.00 95.56 95 TYR A N 1
ATOM 671 C CA . TYR A 1 95 ? 8.526 0.158 -4.411 1.00 95.56 95 TYR A CA 1
ATOM 672 C C . TYR A 1 95 ? 9.991 0.448 -4.075 1.00 95.56 95 TYR A C 1
ATOM 674 O O . TYR A 1 95 ? 10.450 1.589 -4.103 1.00 95.56 95 TYR A O 1
ATOM 682 N N . ILE A 1 96 ? 10.764 -0.611 -3.834 1.00 95.81 96 ILE A N 1
ATOM 683 C CA . ILE A 1 96 ? 12.220 -0.495 -3.698 1.00 95.81 96 ILE A CA 1
ATOM 684 C C . ILE A 1 96 ? 12.808 0.152 -4.966 1.00 95.81 96 ILE A C 1
ATOM 686 O O . ILE A 1 96 ? 12.486 -0.241 -6.096 1.00 95.81 96 ILE A O 1
ATOM 690 N N . GLY A 1 97 ? 13.677 1.143 -4.766 1.00 94.44 97 GLY A N 1
ATOM 691 C CA . GLY A 1 97 ? 14.248 1.991 -5.810 1.00 94.44 97 GLY A CA 1
ATOM 692 C C . GLY A 1 97 ? 13.487 3.299 -6.052 1.00 94.44 97 GLY A C 1
ATOM 693 O O . GLY A 1 97 ? 13.844 4.021 -6.990 1.00 94.44 97 GLY A O 1
ATOM 694 N N . TYR A 1 98 ? 12.464 3.599 -5.242 1.00 94.38 98 TYR A N 1
ATOM 695 C CA . TYR A 1 98 ? 11.689 4.846 -5.245 1.00 94.38 98 TYR A CA 1
ATOM 696 C C . TYR A 1 98 ? 11.726 5.554 -3.880 1.00 94.38 98 TYR A C 1
ATOM 698 O O . TYR A 1 98 ? 12.020 4.925 -2.859 1.00 94.38 98 TYR A O 1
ATOM 706 N N . ALA A 1 99 ? 11.425 6.857 -3.877 1.00 94.75 99 ALA A N 1
ATOM 707 C CA . ALA A 1 99 ? 11.354 7.722 -2.694 1.00 94.75 99 ALA A CA 1
ATOM 708 C C . ALA A 1 99 ? 12.539 7.514 -1.740 1.00 94.75 99 ALA A C 1
ATOM 710 O O . ALA A 1 99 ? 13.684 7.667 -2.157 1.00 94.75 99 ALA A O 1
ATOM 711 N N . GLN A 1 100 ? 12.303 7.110 -0.489 1.00 96.44 100 GLN A N 1
ATOM 712 C CA . GLN A 1 100 ? 13.366 6.905 0.505 1.00 96.44 100 GLN A CA 1
ATOM 713 C C . GLN A 1 100 ? 14.388 5.824 0.120 1.00 96.44 100 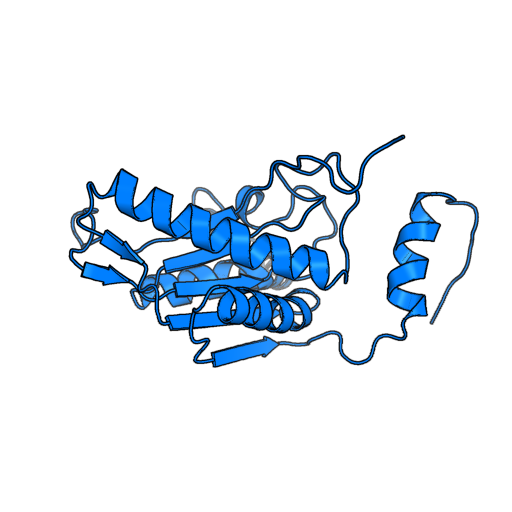GLN A C 1
ATOM 715 O O . GLN A 1 100 ? 15.505 5.833 0.629 1.00 96.44 100 GLN A O 1
ATOM 720 N N . SER A 1 101 ? 14.039 4.936 -0.812 1.00 95.81 101 SER A N 1
ATOM 721 C CA . SER A 1 101 ? 14.931 3.914 -1.367 1.00 95.81 101 SER A CA 1
ATOM 722 C C . SER A 1 101 ? 15.500 4.296 -2.740 1.00 95.81 101 SER A C 1
ATOM 724 O O . SER A 1 101 ? 15.892 3.417 -3.505 1.00 95.81 101 SER A O 1
ATOM 726 N N . TYR A 1 102 ? 15.541 5.585 -3.110 1.00 94.81 102 TYR A N 1
ATOM 727 C CA . TYR A 1 102 ? 15.964 6.014 -4.453 1.00 94.81 102 TYR A CA 1
ATOM 728 C C . TYR A 1 102 ? 17.405 5.619 -4.815 1.00 94.81 102 TYR A C 1
ATOM 730 O O . TYR A 1 102 ? 17.744 5.616 -5.998 1.00 94.81 102 TYR A O 1
ATOM 738 N N . GLU A 1 103 ? 18.271 5.305 -3.856 1.00 93.88 103 GLU A N 1
ATOM 739 C CA . GLU A 1 103 ? 19.638 4.847 -4.146 1.00 93.88 103 GLU A CA 1
ATOM 740 C C . GLU A 1 103 ? 19.661 3.392 -4.633 1.00 93.88 103 GLU A C 1
ATOM 742 O O . GLU A 1 103 ? 20.525 3.016 -5.424 1.00 93.88 103 GLU A O 1
ATOM 747 N N . GLU A 1 104 ? 18.635 2.614 -4.288 1.00 93.12 104 GLU A N 1
ATOM 748 C CA . GLU A 1 104 ? 18.499 1.222 -4.694 1.00 93.12 104 GLU A CA 1
ATOM 749 C C . GLU A 1 104 ? 18.115 1.068 -6.173 1.00 93.12 104 GLU A C 1
ATOM 751 O O . GLU A 1 104 ? 17.599 1.972 -6.858 1.00 93.12 104 GLU A O 1
ATOM 756 N N . ASN A 1 105 ? 18.345 -0.134 -6.697 1.00 91.50 105 ASN A N 1
ATOM 757 C CA . ASN A 1 105 ? 17.854 -0.504 -8.017 1.00 91.50 105 ASN A CA 1
ATOM 758 C C . ASN A 1 105 ? 16.329 -0.650 -8.000 1.00 91.50 105 ASN A C 1
ATOM 760 O O . ASN A 1 105 ? 15.765 -1.352 -7.166 1.00 91.50 105 ASN A O 1
ATOM 764 N N . ARG A 1 106 ? 15.663 -0.012 -8.972 1.00 90.12 106 ARG A N 1
ATOM 765 C CA . ARG A 1 106 ? 14.211 -0.141 -9.152 1.00 90.12 106 ARG A CA 1
ATOM 766 C C . ARG A 1 106 ? 13.836 -1.587 -9.412 1.00 90.12 106 ARG A C 1
ATOM 768 O O . ARG A 1 106 ? 14.296 -2.175 -10.389 1.00 90.12 106 ARG A O 1
ATOM 775 N N . LEU A 1 107 ? 12.920 -2.100 -8.605 1.00 90.25 107 LEU A N 1
ATOM 776 C CA . LEU A 1 107 ? 12.369 -3.442 -8.748 1.00 90.25 107 LEU A CA 1
ATOM 777 C C . LEU A 1 107 ? 11.193 -3.477 -9.739 1.00 90.25 107 LEU A C 1
ATOM 779 O O . LEU A 1 107 ? 10.109 -3.962 -9.423 1.00 90.25 107 LEU A O 1
ATOM 783 N N . PHE A 1 108 ? 11.420 -2.971 -10.955 1.00 90.44 108 PHE A N 1
ATOM 784 C CA . PHE A 1 108 ? 10.411 -2.944 -12.016 1.00 90.44 108 PHE A CA 1
ATOM 785 C C . PHE A 1 108 ? 10.024 -4.367 -12.433 1.00 90.44 108 PHE A C 1
ATOM 787 O O . PHE A 1 108 ? 10.875 -5.169 -12.821 1.00 90.44 108 PHE A O 1
ATOM 794 N N . LEU A 1 109 ? 8.733 -4.675 -12.343 1.00 90.44 109 LEU A N 1
ATOM 795 C CA . LEU A 1 109 ? 8.119 -5.978 -12.618 1.00 90.44 109 LEU A CA 1
ATOM 796 C C . LEU A 1 109 ? 8.691 -7.149 -11.810 1.00 90.44 109 LEU A C 1
ATOM 798 O O . LEU A 1 109 ? 8.561 -8.313 -12.193 1.00 90.44 109 LEU A O 1
ATOM 802 N N . GLN A 1 110 ? 9.283 -6.859 -10.655 1.00 91.31 110 GLN A N 1
ATOM 803 C CA . GLN A 1 110 ? 9.824 -7.870 -9.755 1.00 91.31 110 GLN A CA 1
ATOM 804 C C . GLN A 1 110 ? 8.776 -8.236 -8.700 1.00 91.31 110 GLN A C 1
ATOM 806 O O . GLN A 1 110 ? 8.652 -7.588 -7.662 1.00 91.31 110 GLN A O 1
ATOM 811 N N . ILE A 1 111 ? 8.046 -9.330 -8.942 1.00 91.44 111 ILE A N 1
ATOM 812 C CA . ILE A 1 111 ? 6.931 -9.802 -8.096 1.00 91.44 111 ILE A CA 1
ATOM 813 C C . ILE A 1 111 ? 7.297 -9.859 -6.604 1.00 91.44 111 ILE A C 1
ATOM 815 O O . ILE A 1 111 ? 6.485 -9.498 -5.754 1.00 91.44 111 ILE A O 1
ATOM 819 N N . ASN A 1 112 ? 8.508 -10.310 -6.269 1.00 91.31 112 ASN A N 1
ATOM 820 C CA . ASN A 1 112 ? 8.939 -10.415 -4.874 1.00 91.31 112 ASN A CA 1
ATOM 821 C C . ASN A 1 112 ? 9.146 -9.044 -4.216 1.00 91.31 112 ASN A C 1
ATOM 823 O O . ASN A 1 112 ? 8.818 -8.897 -3.042 1.00 91.31 112 ASN A O 1
ATOM 827 N N . GLY A 1 113 ? 9.599 -8.038 -4.970 1.00 93.00 113 GLY A N 1
ATOM 828 C CA . GLY A 1 113 ? 9.701 -6.660 -4.486 1.00 93.00 113 GLY A CA 1
ATOM 829 C C . GLY A 1 113 ? 8.335 -6.092 -4.105 1.00 93.00 113 GLY A C 1
ATOM 830 O O . GLY A 1 113 ? 8.175 -5.550 -3.015 1.00 93.00 113 GLY A O 1
ATOM 831 N N . TYR A 1 114 ? 7.317 -6.314 -4.942 1.00 95.88 114 TYR A N 1
ATOM 832 C CA . TYR A 1 114 ? 5.944 -5.889 -4.640 1.00 95.88 114 TYR A CA 1
ATOM 833 C C . TYR A 1 114 ? 5.351 -6.605 -3.432 1.00 95.88 114 TYR A C 1
ATOM 835 O O . TYR A 1 114 ? 4.664 -5.982 -2.627 1.00 95.88 114 TYR A O 1
ATOM 843 N N . LYS A 1 115 ? 5.620 -7.911 -3.290 1.00 96.19 115 LYS A N 1
ATOM 844 C CA . LYS A 1 115 ? 5.186 -8.677 -2.115 1.00 96.19 115 LYS A CA 1
ATOM 845 C C . LYS A 1 115 ? 5.784 -8.112 -0.833 1.00 96.19 115 LYS A C 1
ATOM 847 O O . LYS A 1 115 ? 5.057 -7.945 0.142 1.00 96.19 115 LYS A O 1
ATOM 852 N N . MET A 1 116 ? 7.089 -7.832 -0.850 1.00 95.50 116 MET A N 1
ATOM 853 C CA . MET A 1 116 ? 7.783 -7.236 0.288 1.00 95.50 116 MET A CA 1
ATOM 854 C C . MET A 1 116 ? 7.158 -5.892 0.640 1.00 95.50 116 MET A C 1
ATOM 856 O O . MET A 1 116 ? 6.674 -5.761 1.756 1.00 95.50 116 MET A O 1
ATOM 860 N N . ALA A 1 117 ? 7.065 -4.968 -0.323 1.00 96.44 117 ALA A N 1
ATOM 861 C CA . ALA A 1 117 ? 6.474 -3.650 -0.104 1.00 96.44 117 ALA A CA 1
ATOM 862 C C . ALA A 1 117 ? 5.055 -3.749 0.487 1.00 96.44 117 ALA A C 1
ATOM 864 O O . ALA A 1 117 ? 4.761 -3.153 1.519 1.00 96.44 117 ALA A O 1
ATOM 865 N N . ALA A 1 118 ? 4.177 -4.564 -0.099 1.00 97.44 118 ALA A N 1
ATOM 866 C CA . ALA A 1 118 ? 2.811 -4.699 0.395 1.00 97.44 118 ALA A CA 1
ATOM 867 C C . ALA A 1 118 ? 2.744 -5.201 1.848 1.00 97.44 118 ALA A C 1
ATOM 869 O O . ALA A 1 118 ? 2.066 -4.592 2.672 1.00 97.44 118 ALA A O 1
ATOM 870 N N . ALA A 1 119 ? 3.448 -6.288 2.182 1.00 97.38 119 ALA A N 1
ATOM 871 C CA . ALA A 1 119 ? 3.387 -6.865 3.524 1.00 97.38 119 ALA A CA 1
ATOM 872 C C . ALA A 1 119 ? 4.046 -5.964 4.579 1.00 97.38 119 ALA A C 1
ATOM 874 O O . ALA A 1 119 ? 3.475 -5.759 5.650 1.00 97.38 119 ALA A O 1
ATOM 875 N N . THR A 1 120 ? 5.227 -5.406 4.290 1.00 97.00 120 THR A N 1
ATOM 876 C CA . THR A 1 120 ? 5.954 -4.572 5.258 1.00 97.00 120 THR A CA 1
ATOM 877 C C . THR A 1 120 ? 5.215 -3.274 5.534 1.00 97.00 120 THR A C 1
ATOM 879 O O . THR A 1 120 ? 5.066 -2.902 6.697 1.00 97.00 120 THR A O 1
ATOM 882 N N . HIS A 1 121 ? 4.696 -2.610 4.498 1.00 97.88 121 HIS A N 1
ATOM 883 C CA . HIS A 1 121 ? 3.958 -1.364 4.678 1.00 97.88 121 HIS A CA 1
ATOM 884 C C . HIS A 1 121 ? 2.585 -1.581 5.309 1.00 97.88 121 HIS A C 1
ATOM 886 O O . HIS A 1 121 ? 2.156 -0.735 6.087 1.00 97.88 121 HIS A O 1
ATOM 892 N N . TRP A 1 122 ? 1.925 -2.718 5.069 1.00 98.00 122 TRP A N 1
ATOM 893 C CA . TRP A 1 122 ? 0.687 -3.058 5.775 1.00 98.00 122 TRP A CA 1
ATOM 894 C C . TRP A 1 122 ? 0.922 -3.242 7.281 1.00 98.00 122 TRP A C 1
ATOM 896 O O . TRP A 1 122 ? 0.226 -2.635 8.094 1.00 98.00 122 TRP A O 1
ATOM 906 N N . LEU A 1 123 ? 1.957 -4.000 7.663 1.00 97.69 123 LEU A N 1
ATOM 907 C CA . LEU A 1 123 ? 2.327 -4.197 9.071 1.00 97.69 123 LEU A CA 1
ATOM 908 C C . LEU A 1 123 ? 2.764 -2.884 9.738 1.00 97.69 123 LEU A C 1
ATOM 910 O O . LEU A 1 123 ? 2.395 -2.612 10.880 1.00 97.69 123 LEU A O 1
ATOM 914 N N . ALA A 1 124 ? 3.524 -2.051 9.022 1.00 97.69 124 ALA A N 1
ATOM 915 C CA . ALA A 1 124 ? 3.926 -0.737 9.510 1.00 97.69 124 ALA A CA 1
ATOM 916 C C . ALA A 1 124 ? 2.721 0.198 9.691 1.00 97.69 124 ALA A C 1
ATOM 918 O O . ALA A 1 124 ? 2.630 0.875 10.711 1.00 97.69 124 ALA A O 1
ATOM 919 N N . ALA A 1 125 ? 1.773 0.205 8.748 1.00 97.38 125 ALA A N 1
ATOM 920 C CA . ALA A 1 125 ? 0.556 1.005 8.843 1.00 97.38 125 ALA A CA 1
ATOM 921 C C . ALA A 1 125 ? -0.307 0.595 10.043 1.00 97.38 125 ALA A C 1
ATOM 923 O O . ALA A 1 125 ? -0.794 1.473 10.753 1.00 97.38 125 ALA A O 1
ATOM 924 N N . ALA A 1 126 ? -0.450 -0.711 10.305 1.00 97.00 126 ALA A N 1
ATOM 925 C CA . ALA A 1 126 ? -1.175 -1.214 11.474 1.00 97.00 126 ALA A CA 1
ATOM 926 C C . ALA A 1 126 ? -0.605 -0.631 12.770 1.00 97.00 126 ALA A C 1
ATOM 928 O O . ALA A 1 126 ? -1.338 -0.047 13.567 1.00 97.00 126 ALA A O 1
ATOM 929 N N . LYS A 1 127 ? 0.722 -0.708 12.916 1.00 97.44 127 LYS A N 1
ATOM 930 C CA . LYS A 1 127 ? 1.438 -0.163 14.067 1.00 97.44 127 LYS A CA 1
ATOM 931 C C . LYS A 1 127 ? 1.279 1.357 14.187 1.00 97.44 127 LYS A C 1
ATOM 933 O O . LYS A 1 127 ? 0.948 1.845 15.260 1.00 97.44 127 LYS A O 1
ATOM 938 N N . VAL A 1 128 ? 1.490 2.102 13.100 1.00 96.88 128 VAL A N 1
ATOM 939 C CA . VAL A 1 128 ? 1.408 3.575 13.109 1.00 96.88 128 VAL A CA 1
ATOM 940 C C . VAL A 1 128 ? 0.009 4.055 13.501 1.00 96.88 128 VAL A C 1
ATOM 942 O O . VAL A 1 128 ? -0.112 4.987 14.291 1.00 96.88 128 VAL A O 1
ATOM 945 N N . ILE A 1 129 ? -1.044 3.416 12.988 1.00 95.88 129 ILE A N 1
ATOM 946 C CA . ILE A 1 129 ? -2.434 3.785 13.293 1.00 95.88 129 ILE A CA 1
ATOM 947 C C . ILE A 1 129 ? -2.772 3.515 14.757 1.00 95.88 129 ILE A C 1
ATOM 949 O O . ILE A 1 129 ? -3.378 4.361 15.420 1.00 95.88 129 ILE A O 1
ATOM 953 N N . GLU A 1 130 ? -2.354 2.364 15.277 1.00 96.56 130 GLU A N 1
ATOM 954 C CA . GLU A 1 130 ? -2.555 2.022 16.682 1.00 96.56 130 GLU A CA 1
ATOM 955 C C . GLU A 1 130 ? -1.812 3.006 17.600 1.00 96.56 130 GLU A C 1
ATOM 957 O O . GLU A 1 130 ? -2.407 3.563 18.525 1.00 96.56 130 GLU A O 1
ATOM 962 N N . GLU A 1 131 ? -0.545 3.311 17.303 1.00 96.12 131 GLU A N 1
ATOM 963 C CA . GLU A 1 131 ? 0.275 4.245 18.084 1.00 96.12 131 GLU A CA 1
ATOM 964 C C . GLU A 1 131 ? -0.284 5.677 18.061 1.00 96.12 131 GLU A C 1
ATOM 966 O O . GLU A 1 131 ? -0.420 6.303 19.114 1.00 96.12 131 GLU A O 1
ATOM 971 N N . GLN A 1 132 ? -0.651 6.201 16.887 1.00 93.88 132 GLN A N 1
ATOM 972 C CA . GLN A 1 132 ? -1.146 7.577 16.745 1.00 93.88 132 GLN A CA 1
ATOM 973 C C . GLN A 1 132 ? -2.538 7.784 17.347 1.00 93.88 132 GLN A C 1
ATOM 975 O O . GLN A 1 132 ? -2.864 8.887 17.789 1.00 93.88 132 GLN A O 1
ATOM 980 N N . SER A 1 133 ? -3.360 6.737 17.384 1.00 94.25 133 SER A N 1
ATOM 981 C CA . SER A 1 133 ? -4.701 6.793 17.969 1.00 94.25 133 SER A CA 1
ATOM 982 C C . SER A 1 133 ? -4.742 6.443 19.459 1.00 94.25 133 SER A C 1
ATOM 984 O O . SER A 1 133 ? -5.818 6.482 20.060 1.00 94.25 133 SER A O 1
ATOM 986 N N . GLY A 1 134 ? -3.608 6.066 20.061 1.00 94.06 134 GLY A N 1
ATOM 987 C CA . GLY A 1 134 ? -3.567 5.538 21.426 1.00 94.06 134 GLY A CA 1
ATOM 988 C C . GLY A 1 134 ? -4.371 4.242 21.583 1.00 94.06 134 GLY A C 1
ATOM 989 O O . GLY A 1 134 ? -4.991 4.030 22.624 1.00 94.06 134 GLY A O 1
ATOM 990 N N . GLY A 1 135 ? -4.423 3.417 20.533 1.00 94.19 135 GLY A N 1
ATOM 991 C CA . GLY A 1 135 ? -5.158 2.150 20.484 1.00 94.19 135 GLY A CA 1
ATOM 992 C C . GLY A 1 135 ? -6.657 2.272 20.202 1.00 94.19 135 GLY A C 1
ATOM 993 O O . GLY A 1 135 ? -7.359 1.264 20.196 1.00 94.19 135 GLY A O 1
ATOM 994 N N . CYS A 1 136 ? -7.182 3.480 19.973 1.00 93.06 136 CYS A N 1
ATOM 995 C CA . CYS A 1 136 ? -8.601 3.661 19.648 1.00 93.06 136 CYS A CA 1
ATOM 996 C C . CYS A 1 136 ? -8.937 3.269 18.199 1.00 93.06 136 CYS A C 1
ATOM 998 O O . CYS A 1 136 ? -10.075 2.890 17.927 1.00 93.06 136 CYS A O 1
ATOM 1000 N N . GLN A 1 137 ? -7.967 3.364 17.287 1.00 94.50 137 GLN A N 1
ATOM 1001 C CA . GLN A 1 137 ? -8.039 2.861 15.916 1.00 94.50 137 GLN A CA 1
ATOM 1002 C C . GLN A 1 137 ? -7.098 1.680 15.763 1.00 94.50 137 GLN A C 1
ATOM 1004 O O . GLN A 1 137 ? -5.919 1.777 16.096 1.00 94.50 137 GLN A O 1
ATOM 1009 N N . VAL A 1 138 ? -7.597 0.602 15.173 1.00 96.38 138 VAL A N 1
ATOM 1010 C CA . VAL A 1 138 ? -6.769 -0.529 14.751 1.00 96.38 138 VAL A CA 1
ATOM 1011 C C . VAL A 1 138 ? -7.127 -0.909 13.322 1.00 96.38 138 VAL A C 1
ATOM 1013 O O . VAL A 1 138 ? -8.258 -0.702 12.880 1.00 96.38 138 VAL A O 1
ATOM 1016 N N . LEU A 1 139 ? -6.170 -1.451 12.572 1.00 96.25 139 LEU A N 1
ATOM 1017 C CA . LEU A 1 139 ? -6.491 -2.069 11.288 1.00 96.25 139 LEU A CA 1
ATOM 1018 C C . LEU A 1 139 ? -7.172 -3.412 11.527 1.00 96.25 139 LEU A C 1
ATOM 1020 O O . LEU A 1 139 ? -6.709 -4.187 12.359 1.00 96.25 139 LEU A O 1
ATOM 1024 N N . ASP A 1 140 ? -8.236 -3.694 10.774 1.00 96.31 140 ASP A N 1
ATOM 1025 C CA . ASP A 1 140 ? -8.831 -5.028 10.712 1.00 96.31 140 ASP A CA 1
ATOM 1026 C C . ASP A 1 140 ? -7.745 -6.017 10.252 1.00 96.31 140 ASP A C 1
ATOM 1028 O O . ASP A 1 140 ? -7.297 -5.941 9.100 1.00 96.31 140 ASP A O 1
ATOM 1032 N N . PRO A 1 141 ? -7.306 -6.947 11.120 1.00 93.88 141 PRO A N 1
ATOM 1033 C CA . PRO A 1 141 ? -6.215 -7.851 10.793 1.00 93.88 141 PRO A CA 1
ATOM 1034 C C . PRO A 1 141 ? -6.649 -8.974 9.852 1.00 93.88 141 PRO A C 1
ATOM 1036 O O . PRO A 1 141 ? -5.824 -9.762 9.397 1.00 93.88 141 PRO A O 1
ATOM 1039 N N . THR A 1 142 ? -7.949 -9.081 9.584 1.00 94.88 142 THR A N 1
ATOM 1040 C CA . THR A 1 142 ? -8.539 -10.200 8.864 1.00 94.88 142 THR A CA 1
ATOM 1041 C C . THR A 1 142 ? -8.891 -9.858 7.434 1.00 94.88 142 THR A C 1
ATOM 1043 O O . THR A 1 142 ? -8.963 -10.785 6.636 1.00 94.88 142 THR A O 1
ATOM 1046 N N . THR A 1 143 ? -9.104 -8.585 7.071 1.00 96.12 143 THR A N 1
ATOM 1047 C CA . THR A 1 143 ? -9.532 -8.238 5.709 1.00 96.12 143 THR A CA 1
ATOM 1048 C C . THR A 1 143 ? -8.767 -7.095 5.052 1.00 96.12 143 THR A C 1
ATOM 1050 O O . THR A 1 143 ? -8.427 -6.077 5.657 1.00 96.12 143 THR A O 1
ATOM 1053 N N . ALA A 1 144 ? -8.541 -7.258 3.748 1.00 97.25 144 ALA A N 1
ATOM 1054 C CA . ALA A 1 144 ? -7.968 -6.230 2.891 1.00 97.25 144 ALA A CA 1
ATOM 1055 C C . ALA A 1 144 ? -8.561 -6.264 1.480 1.00 97.25 144 ALA A C 1
ATOM 1057 O O . ALA A 1 144 ? -9.147 -7.254 1.034 1.00 97.25 144 ALA A O 1
ATOM 1058 N N . THR A 1 145 ? -8.366 -5.173 0.753 1.00 97.38 145 THR A N 1
ATOM 1059 C CA . THR A 1 145 ? -8.548 -5.092 -0.699 1.00 97.38 145 THR A CA 1
ATOM 1060 C C . THR A 1 145 ? -7.248 -4.615 -1.329 1.00 97.38 145 THR A C 1
ATOM 1062 O O . THR A 1 145 ? -6.546 -3.803 -0.733 1.00 97.38 145 THR A O 1
ATOM 1065 N N . ALA A 1 146 ? -6.925 -5.099 -2.527 1.00 96.81 146 ALA A N 1
ATOM 1066 C CA . ALA A 1 146 ? -5.772 -4.636 -3.291 1.00 96.81 146 ALA A CA 1
ATOM 1067 C C . ALA A 1 146 ? -6.213 -4.071 -4.647 1.00 96.81 146 ALA A C 1
ATOM 1069 O O . ALA A 1 146 ? -7.074 -4.643 -5.316 1.00 96.81 146 ALA A O 1
ATOM 1070 N N . ALA A 1 147 ? -5.614 -2.969 -5.084 1.00 95.56 147 ALA A N 1
ATOM 1071 C CA . ALA A 1 147 ? -5.886 -2.367 -6.383 1.00 95.56 147 ALA A CA 1
ATOM 1072 C C . ALA A 1 147 ? -4.615 -1.792 -7.016 1.00 95.56 147 ALA A C 1
ATOM 1074 O O . ALA A 1 147 ? -3.650 -1.503 -6.317 1.00 95.56 147 ALA A O 1
ATOM 1075 N N . GLY A 1 148 ? -4.608 -1.615 -8.335 1.00 93.19 148 GLY A N 1
ATOM 1076 C CA . GLY A 1 148 ? -3.535 -0.895 -9.020 1.00 93.19 148 GLY A CA 1
ATOM 1077 C C . GLY A 1 148 ? -3.745 -0.782 -10.527 1.00 93.19 148 GLY A C 1
ATOM 1078 O O . GLY A 1 148 ? -4.582 -1.485 -11.103 1.00 93.19 148 GLY A O 1
ATOM 1079 N N . PHE A 1 149 ? -2.980 0.112 -11.157 1.00 90.75 149 PHE A N 1
ATOM 1080 C CA . PHE A 1 149 ? -3.025 0.404 -12.593 1.00 90.75 149 PHE A CA 1
ATOM 1081 C C . PHE A 1 149 ? -1.664 0.159 -13.264 1.00 90.75 149 PHE A C 1
ATOM 1083 O O . PHE A 1 149 ? -0.633 0.473 -12.675 1.00 90.75 149 PHE A O 1
ATOM 1090 N N . SER A 1 150 ? -1.629 -0.350 -14.502 1.00 92.06 150 SER A N 1
ATOM 1091 C CA . SER A 1 150 ? -0.386 -0.610 -15.255 1.00 92.06 150 SER A CA 1
ATOM 1092 C C . SER A 1 150 ? 0.522 -1.619 -14.523 1.00 92.06 150 SER A C 1
ATOM 1094 O O . SER A 1 150 ? 0.067 -2.711 -14.175 1.00 92.06 150 SER A O 1
ATOM 1096 N N . GLU A 1 151 ? 1.776 -1.266 -14.225 1.00 92.81 151 GLU A N 1
ATOM 1097 C CA . GLU A 1 151 ? 2.662 -2.013 -13.313 1.00 92.81 151 GLU A CA 1
ATOM 1098 C C . GLU A 1 151 ? 1.959 -2.351 -11.987 1.00 92.81 151 GLU A C 1
ATOM 1100 O O . GLU A 1 151 ? 2.001 -3.493 -11.525 1.00 92.81 151 GLU A O 1
ATOM 1105 N N . GLY A 1 152 ? 1.216 -1.385 -11.444 1.00 94.00 152 GLY A N 1
ATOM 1106 C CA . GLY A 1 152 ? 0.400 -1.508 -10.245 1.00 94.00 152 GLY A CA 1
ATOM 1107 C C . GLY A 1 152 ? -0.689 -2.568 -10.359 1.00 94.00 152 GLY A C 1
ATOM 1108 O O . GLY A 1 152 ? -1.017 -3.225 -9.378 1.00 94.00 152 GLY A O 1
ATOM 1109 N N . GLY A 1 153 ? -1.223 -2.799 -11.561 1.00 93.12 153 GLY A N 1
ATOM 1110 C CA . GLY A 1 153 ? -2.189 -3.867 -11.809 1.00 93.12 153 GLY A CA 1
ATOM 1111 C C . GLY A 1 153 ? -1.568 -5.255 -11.635 1.00 93.12 153 GLY A C 1
ATOM 1112 O O . GLY A 1 153 ? -2.201 -6.146 -11.078 1.00 93.12 153 GLY A O 1
ATOM 1113 N N . SER A 1 154 ? -0.314 -5.447 -12.050 1.00 93.81 154 SER A N 1
ATOM 1114 C CA . SER A 1 154 ? 0.424 -6.695 -11.799 1.00 93.81 154 SER A CA 1
ATOM 1115 C C . SER A 1 154 ? 0.892 -6.787 -10.343 1.00 93.81 154 SER A C 1
ATOM 1117 O O . SER A 1 154 ? 0.840 -7.854 -9.725 1.00 93.81 154 SER A O 1
ATOM 1119 N N . ALA A 1 155 ? 1.303 -5.658 -9.766 1.00 95.62 155 ALA A N 1
ATOM 1120 C CA . ALA A 1 155 ? 1.746 -5.564 -8.385 1.00 95.62 155 ALA A CA 1
ATOM 1121 C C . ALA A 1 155 ? 0.607 -5.775 -7.371 1.00 95.62 155 ALA A C 1
ATOM 1123 O O . ALA A 1 155 ? 0.852 -6.354 -6.317 1.00 95.62 155 ALA A O 1
ATOM 1124 N N . SER A 1 156 ? -0.642 -5.405 -7.677 1.00 96.19 156 SER A N 1
ATOM 1125 C CA . SER A 1 156 ? -1.796 -5.613 -6.785 1.00 96.19 156 SER A CA 1
ATOM 1126 C C . SER A 1 156 ? -2.125 -7.092 -6.584 1.00 96.19 156 SER A C 1
ATOM 1128 O O . SER A 1 156 ? -2.465 -7.507 -5.476 1.00 96.19 156 SER A O 1
ATOM 1130 N N . TYR A 1 157 ? -1.917 -7.926 -7.606 1.00 95.62 157 TYR A N 1
ATOM 1131 C CA . TYR A 1 157 ? -1.982 -9.381 -7.460 1.00 95.62 157 TYR A CA 1
ATOM 1132 C C . TYR A 1 157 ? -0.878 -9.913 -6.533 1.00 95.62 157 TYR A C 1
ATOM 1134 O O . TYR A 1 157 ? -1.130 -10.750 -5.662 1.00 95.62 157 TYR A O 1
ATOM 1142 N N . ALA A 1 158 ? 0.352 -9.414 -6.692 1.00 95.94 158 ALA A N 1
ATOM 1143 C CA . ALA A 1 158 ? 1.472 -9.779 -5.828 1.00 95.94 158 ALA A CA 1
ATOM 1144 C C . ALA A 1 158 ? 1.228 -9.342 -4.372 1.00 95.94 158 ALA A C 1
ATOM 1146 O O . ALA A 1 158 ? 1.432 -10.140 -3.455 1.00 95.94 158 ALA A O 1
ATOM 1147 N N . ALA A 1 159 ? 0.714 -8.127 -4.171 1.00 97.19 159 ALA A N 1
ATOM 1148 C CA . ALA A 1 159 ? 0.312 -7.595 -2.876 1.00 97.19 159 ALA A CA 1
ATOM 1149 C C . ALA A 1 159 ? -0.738 -8.488 -2.210 1.00 97.19 159 ALA A C 1
ATOM 1151 O O . ALA A 1 159 ? -0.554 -8.900 -1.067 1.00 97.19 159 ALA A O 1
ATOM 1152 N N . ALA A 1 160 ? -1.777 -8.888 -2.949 1.00 97.81 160 ALA A N 1
ATOM 1153 C CA . ALA A 1 160 ? -2.804 -9.784 -2.432 1.00 97.81 160 ALA A CA 1
ATOM 1154 C C . ALA A 1 160 ? -2.218 -11.112 -1.923 1.00 97.81 160 ALA A C 1
ATOM 1156 O O . ALA A 1 160 ? -2.570 -11.580 -0.843 1.00 97.81 160 ALA A O 1
ATOM 1157 N N . LYS A 1 161 ? -1.268 -11.702 -2.661 1.00 97.69 161 LYS A N 1
ATOM 1158 C CA . LYS A 1 161 ? -0.571 -12.923 -2.225 1.00 97.69 161 LYS A CA 1
ATOM 1159 C C . LYS A 1 161 ? 0.287 -12.711 -0.981 1.00 97.69 161 LYS A C 1
ATOM 1161 O O . LYS A 1 161 ? 0.354 -13.608 -0.141 1.00 97.69 161 LYS A O 1
ATOM 1166 N N . ALA A 1 162 ? 0.937 -11.558 -0.856 1.00 97.50 162 ALA A N 1
ATOM 1167 C CA . ALA A 1 162 ? 1.728 -11.232 0.324 1.00 97.50 162 ALA A CA 1
ATOM 1168 C C . ALA A 1 162 ? 0.844 -11.086 1.570 1.00 97.50 162 ALA A C 1
ATOM 1170 O O . ALA A 1 162 ? 1.122 -11.716 2.585 1.00 97.50 162 ALA A O 1
ATOM 1171 N N . LEU A 1 163 ? -0.264 -10.348 1.453 1.00 97.81 163 LEU A N 1
ATOM 1172 C CA . LEU A 1 163 ? -1.241 -10.157 2.527 1.00 97.81 163 LEU A CA 1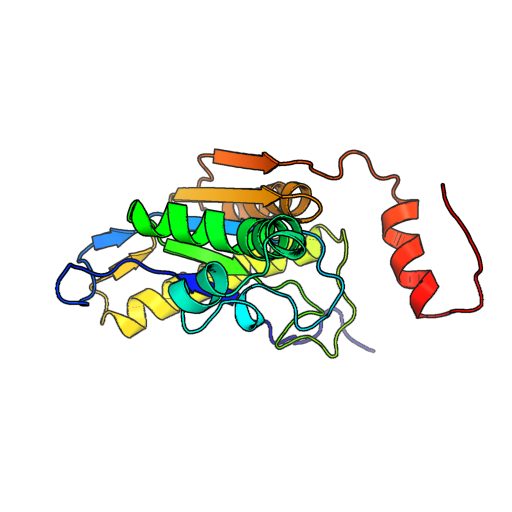
ATOM 1173 C C . LEU A 1 163 ? -1.867 -11.491 2.973 1.00 97.81 163 LEU A C 1
ATOM 1175 O O . LEU A 1 163 ? -1.897 -11.794 4.163 1.00 97.81 163 LEU A O 1
ATOM 1179 N N . GLN A 1 164 ? -2.241 -12.354 2.024 1.00 97.75 164 GLN A N 1
ATOM 1180 C CA . GLN A 1 164 ? -2.715 -13.713 2.327 1.00 97.75 164 GLN A CA 1
ATOM 1181 C C . GLN A 1 164 ? -1.676 -14.553 3.085 1.00 97.75 164 GLN A C 1
ATOM 1183 O O . GLN A 1 164 ? -2.038 -15.350 3.946 1.00 97.75 164 GLN A O 1
ATOM 1188 N N . THR A 1 165 ? -0.384 -14.371 2.795 1.00 97.19 165 THR A N 1
ATOM 1189 C CA . THR A 1 165 ? 0.700 -15.111 3.468 1.00 97.19 165 THR A CA 1
ATOM 1190 C C . THR A 1 165 ? 0.855 -14.697 4.933 1.00 97.19 165 THR A C 1
ATOM 1192 O O . THR A 1 165 ? 1.262 -15.517 5.752 1.00 97.19 165 THR A O 1
ATOM 1195 N N . ILE A 1 166 ? 0.496 -13.457 5.279 1.00 96.94 166 ILE A N 1
ATOM 1196 C CA . ILE A 1 166 ? 0.510 -12.953 6.661 1.00 96.94 166 ILE A CA 1
ATOM 1197 C C . ILE A 1 166 ? -0.854 -13.083 7.364 1.00 96.94 166 ILE A C 1
ATOM 1199 O O . ILE A 1 166 ? -1.050 -12.503 8.425 1.00 96.94 166 ILE A O 1
ATOM 1203 N N . GLY A 1 167 ? -1.786 -13.861 6.801 1.00 96.81 167 GLY A N 1
ATOM 1204 C CA . GLY A 1 167 ? -3.069 -14.190 7.433 1.00 96.81 167 GLY A CA 1
ATOM 1205 C C . GLY A 1 167 ? -4.227 -13.232 7.136 1.00 96.81 167 GLY A C 1
ATOM 1206 O O . GLY A 1 167 ? -5.300 -13.407 7.706 1.00 96.81 167 GLY A O 1
ATOM 1207 N N . VAL A 1 168 ? -4.047 -12.264 6.233 1.00 97.25 168 VAL A N 1
ATOM 1208 C CA . VAL A 1 168 ? -5.095 -11.308 5.843 1.00 97.25 168 VAL A CA 1
ATOM 1209 C C . VAL A 1 168 ? -5.917 -11.869 4.676 1.00 97.25 168 VAL A C 1
ATOM 1211 O O . VAL A 1 168 ? -5.381 -12.192 3.613 1.00 97.25 168 VAL A O 1
ATOM 1214 N N . ASP A 1 169 ? -7.237 -11.953 4.833 1.00 97.25 169 ASP A N 1
ATOM 1215 C CA . ASP A 1 169 ? -8.160 -12.373 3.779 1.00 97.25 169 ASP A CA 1
ATOM 1216 C C . ASP A 1 169 ? -8.440 -11.229 2.794 1.00 97.25 169 ASP A C 1
ATOM 1218 O O . ASP A 1 169 ? -9.163 -10.265 3.071 1.00 97.25 169 ASP A O 1
ATOM 1222 N N . VAL A 1 170 ? -7.853 -11.338 1.603 1.00 96.69 170 VAL A N 1
ATOM 1223 C CA . VAL A 1 170 ? -8.011 -10.340 0.543 1.00 96.69 170 VAL A CA 1
ATOM 1224 C C . VAL A 1 170 ? -9.329 -10.569 -0.191 1.00 96.69 170 VAL A C 1
ATOM 1226 O O . VAL A 1 170 ? -9.440 -11.456 -1.038 1.00 96.69 170 VAL A O 1
ATOM 1229 N N . LYS A 1 171 ? -10.326 -9.732 0.112 1.00 96.44 171 LYS A N 1
ATOM 1230 C CA . LYS A 1 171 ? -11.701 -9.858 -0.396 1.00 96.44 171 LYS A CA 1
ATOM 1231 C C . LYS A 1 171 ? -11.833 -9.509 -1.873 1.00 96.44 171 LYS A C 1
ATOM 1233 O O . LYS A 1 171 ? -12.696 -10.054 -2.557 1.00 96.44 171 LYS A O 1
ATOM 1238 N N . GLN A 1 172 ? -10.999 -8.595 -2.359 1.00 96.19 172 GLN A N 1
ATOM 1239 C CA . GLN A 1 172 ? -11.042 -8.123 -3.736 1.00 96.19 172 GLN A CA 1
ATOM 1240 C C . GLN A 1 172 ? -9.645 -7.736 -4.228 1.00 96.19 172 GLN A C 1
ATOM 1242 O O . GLN A 1 172 ? -8.844 -7.161 -3.489 1.00 96.19 172 GLN A O 1
ATOM 1247 N N . VAL A 1 173 ? -9.380 -8.038 -5.502 1.00 96.56 173 VAL A N 1
ATOM 1248 C CA . VAL A 1 173 ? -8.195 -7.579 -6.234 1.00 96.56 173 VAL A CA 1
ATOM 1249 C C . VAL A 1 173 ? -8.651 -6.903 -7.522 1.00 96.56 173 VAL A C 1
ATOM 1251 O O . VAL A 1 173 ? -9.249 -7.547 -8.383 1.00 96.56 173 VAL A O 1
ATOM 1254 N N . SER A 1 174 ? -8.371 -5.610 -7.656 1.00 94.62 174 SER A N 1
ATOM 1255 C CA . SER A 1 174 ? -8.690 -4.818 -8.845 1.00 94.62 174 SER A CA 1
ATOM 1256 C C . SER A 1 174 ? -7.420 -4.563 -9.657 1.00 94.62 174 SER A C 1
ATOM 1258 O O . SER A 1 174 ? -6.502 -3.877 -9.210 1.00 94.62 174 SER A O 1
ATOM 1260 N N . MET A 1 175 ? -7.357 -5.124 -10.862 1.00 93.31 175 MET A N 1
ATOM 1261 C CA . MET A 1 175 ? -6.196 -5.024 -11.750 1.00 93.31 175 MET A CA 1
ATOM 1262 C C . MET A 1 175 ? -6.578 -4.212 -12.989 1.00 93.31 175 MET A C 1
ATOM 1264 O O . MET A 1 175 ? -7.247 -4.729 -13.883 1.00 93.31 175 MET A O 1
ATOM 1268 N N . ALA A 1 176 ? -6.173 -2.946 -13.056 1.00 89.81 176 ALA A N 1
ATOM 1269 C CA . ALA A 1 176 ? -6.442 -2.092 -14.208 1.00 89.81 176 ALA A CA 1
ATOM 1270 C C . ALA A 1 176 ? -5.221 -2.053 -15.141 1.00 89.81 176 ALA A C 1
ATOM 1272 O O . ALA A 1 176 ? -4.106 -1.798 -14.697 1.00 89.81 176 ALA A O 1
ATOM 1273 N N . ALA A 1 177 ? -5.423 -2.333 -16.432 1.00 89.06 177 ALA A N 1
ATOM 1274 C CA . ALA A 1 177 ? -4.354 -2.430 -17.435 1.00 89.06 177 ALA A CA 1
ATOM 1275 C C . ALA A 1 177 ? -3.101 -3.227 -16.974 1.00 89.06 177 ALA A C 1
ATOM 1277 O O . ALA A 1 177 ? -1.984 -2.742 -17.151 1.00 89.06 177 ALA A O 1
ATOM 1278 N N . PRO A 1 178 ? -3.249 -4.416 -16.351 1.00 91.56 178 PRO A N 1
ATOM 1279 C CA . PRO A 1 178 ? -2.104 -5.152 -15.830 1.00 91.56 178 PRO A CA 1
ATOM 1280 C C . PRO A 1 178 ? -1.173 -5.611 -16.954 1.00 91.56 178 PRO A C 1
ATOM 1282 O O . PRO A 1 178 ? -1.617 -6.040 -18.022 1.00 91.56 178 PRO A O 1
ATOM 1285 N N . LEU A 1 179 ? 0.126 -5.606 -16.674 1.00 86.88 179 LEU A N 1
ATOM 1286 C CA . LEU A 1 179 ? 1.135 -6.205 -17.540 1.00 86.88 179 LEU A CA 1
ATOM 1287 C C . LEU A 1 179 ? 1.153 -7.724 -17.306 1.00 86.88 179 LEU A C 1
ATOM 1289 O O . LEU A 1 179 ? 1.859 -8.229 -16.429 1.00 86.88 179 LEU A O 1
ATOM 1293 N N . LEU A 1 180 ? 0.308 -8.441 -18.052 1.00 79.56 180 LEU A N 1
ATOM 1294 C CA . LEU A 1 180 ? 0.161 -9.899 -17.985 1.00 79.56 180 LEU A CA 1
ATOM 1295 C C . LEU A 1 180 ? 1.102 -10.603 -18.969 1.00 79.56 180 LEU A C 1
ATOM 1297 O O . LEU A 1 180 ? 1.384 -10.085 -20.045 1.00 79.56 180 LEU A O 1
ATOM 1301 N N . ASN A 1 181 ? 1.527 -11.823 -18.625 1.00 71.56 181 ASN A N 1
ATOM 1302 C CA . ASN A 1 181 ? 2.278 -12.727 -19.510 1.00 71.56 181 ASN A CA 1
ATOM 1303 C C . ASN A 1 181 ? 3.565 -12.136 -20.105 1.00 71.56 181 ASN A C 1
ATOM 1305 O O . ASN A 1 181 ? 3.942 -12.478 -21.226 1.00 71.56 181 ASN A O 1
ATOM 1309 N N . LEU A 1 182 ? 4.262 -11.274 -19.361 1.00 66.88 182 LEU A N 1
ATOM 1310 C CA . LEU A 1 182 ? 5.576 -10.824 -19.797 1.00 66.88 182 LEU A CA 1
ATOM 1311 C C . LEU A 1 182 ? 6.537 -12.020 -19.820 1.00 66.88 182 LEU A C 1
ATOM 1313 O O . LEU A 1 182 ? 6.638 -12.738 -18.818 1.00 66.88 182 LEU A O 1
ATOM 1317 N N . PRO A 1 183 ? 7.229 -12.271 -20.946 1.00 64.75 183 PRO A N 1
ATOM 1318 C CA . PRO A 1 183 ? 8.210 -13.338 -21.006 1.00 64.75 183 PRO A CA 1
ATOM 1319 C C . PRO A 1 183 ? 9.285 -13.071 -19.952 1.00 64.75 183 PRO A C 1
ATOM 1321 O O . PRO A 1 183 ? 9.649 -11.920 -19.708 1.00 64.75 183 PRO A O 1
ATOM 1324 N N . ALA A 1 184 ? 9.806 -14.133 -19.328 1.00 57.75 184 ALA A N 1
ATOM 1325 C CA . ALA A 1 184 ? 10.805 -14.005 -18.267 1.00 57.75 184 ALA A CA 1
ATOM 1326 C C . ALA A 1 184 ? 11.990 -13.115 -18.692 1.00 57.75 184 ALA A C 1
ATOM 1328 O O . ALA A 1 184 ? 12.501 -12.352 -17.884 1.00 57.75 184 ALA A O 1
ATOM 1329 N N . SER A 1 185 ? 12.359 -13.123 -19.977 1.00 53.34 185 SER A N 1
ATOM 1330 C CA . SER A 1 185 ? 13.397 -12.260 -20.553 1.00 53.34 185 SER A CA 1
ATOM 1331 C C . SER A 1 185 ? 13.134 -10.756 -20.408 1.00 53.34 185 SER A C 1
ATOM 1333 O O . SER A 1 185 ? 14.085 -9.998 -20.243 1.00 53.34 185 SER A O 1
ATOM 1335 N N . PHE A 1 186 ? 11.878 -10.301 -20.415 1.00 55.50 186 PHE A N 1
ATOM 1336 C CA . PHE A 1 186 ? 11.538 -8.879 -20.291 1.00 55.50 186 PHE A CA 1
ATOM 1337 C C . PHE A 1 186 ? 11.829 -8.341 -18.881 1.00 55.50 186 PHE A C 1
ATOM 1339 O O . PHE A 1 186 ? 12.323 -7.227 -18.725 1.00 55.50 186 PHE A O 1
ATOM 1346 N N . ALA A 1 187 ? 11.601 -9.162 -17.850 1.00 53.31 187 ALA A N 1
ATOM 1347 C CA . ALA A 1 187 ? 11.917 -8.813 -16.462 1.00 53.31 187 ALA A CA 1
ATOM 1348 C C . ALA A 1 187 ? 13.434 -8.771 -16.184 1.00 53.31 187 ALA A C 1
ATOM 1350 O O . ALA A 1 187 ? 13.876 -8.060 -15.282 1.00 53.31 187 ALA A O 1
ATOM 1351 N N . TRP A 1 188 ? 14.232 -9.516 -16.957 1.00 48.69 188 TRP A N 1
ATOM 1352 C CA . TRP A 1 188 ? 15.694 -9.551 -16.833 1.00 48.69 188 TRP A CA 1
ATOM 1353 C C . TRP A 1 188 ? 16.382 -8.463 -17.673 1.00 48.69 188 TRP A C 1
ATOM 1355 O O . TRP A 1 188 ? 17.291 -7.799 -17.176 1.00 48.69 188 TRP A O 1
ATOM 1365 N N . GLY A 1 189 ? 15.906 -8.201 -18.896 1.00 47.00 189 GLY A N 1
ATOM 1366 C CA . GLY A 1 189 ? 16.509 -7.222 -19.810 1.00 47.00 189 GLY A CA 1
ATOM 1367 C C . GLY A 1 189 ? 16.501 -5.780 -19.286 1.00 47.00 189 GLY A C 1
ATOM 1368 O O . GLY A 1 189 ? 17.443 -5.030 -19.529 1.00 47.00 189 GLY A O 1
ATOM 1369 N N . TYR A 1 190 ? 15.497 -5.391 -18.492 1.00 48.09 190 TYR A N 1
ATOM 1370 C CA . TYR A 1 190 ? 15.459 -4.050 -17.891 1.00 48.09 190 TYR A CA 1
ATOM 1371 C C . TYR A 1 190 ? 16.587 -3.813 -16.865 1.00 48.09 190 TYR A C 1
ATOM 1373 O O . TYR A 1 190 ? 17.064 -2.686 -16.721 1.00 48.09 190 TYR A O 1
ATOM 1381 N N . ASN A 1 191 ? 17.046 -4.866 -16.177 1.00 44.78 191 ASN A N 1
ATOM 1382 C CA . ASN A 1 191 ? 18.162 -4.777 -15.232 1.00 44.78 191 ASN A CA 1
ATOM 1383 C C . ASN A 1 191 ? 19.525 -4.737 -15.948 1.00 44.78 191 ASN A C 1
ATOM 1385 O O . ASN A 1 191 ? 20.418 -4.018 -15.501 1.00 44.78 191 ASN A O 1
ATOM 1389 N N . GLU A 1 192 ? 19.678 -5.436 -17.079 1.00 44.22 192 GLU A N 1
ATOM 1390 C CA . GLU A 1 192 ? 20.922 -5.433 -17.872 1.00 44.22 192 GLU A CA 1
ATOM 1391 C C . GLU A 1 192 ? 21.165 -4.107 -18.611 1.00 44.22 192 GLU A C 1
ATOM 1393 O O . GLU A 1 192 ? 22.297 -3.620 -18.655 1.00 44.22 192 GLU A O 1
ATOM 1398 N N . LEU A 1 193 ? 20.107 -3.450 -19.101 1.00 43.00 193 LEU A N 1
ATOM 1399 C CA . LEU A 1 193 ? 20.215 -2.149 -19.778 1.00 43.00 193 LEU A CA 1
ATOM 1400 C C . LEU A 1 193 ? 20.774 -1.032 -18.877 1.00 43.00 193 LEU A C 1
ATOM 1402 O O . LEU A 1 193 ? 21.280 -0.028 -19.380 1.00 43.00 193 LEU A O 1
ATOM 1406 N N . LYS A 1 194 ? 20.714 -1.192 -17.548 1.00 44.25 194 LYS A N 1
ATOM 1407 C CA . LYS A 1 194 ? 21.293 -0.237 -16.588 1.00 44.25 194 LYS A CA 1
ATOM 1408 C C . LYS A 1 194 ? 22.723 -0.557 -16.178 1.00 44.25 194 LYS A C 1
ATOM 1410 O O . LYS A 1 194 ? 23.482 0.372 -15.918 1.00 44.25 194 LYS A O 1
ATOM 1415 N N . THR A 1 195 ? 23.098 -1.831 -16.105 1.00 47.22 195 THR A N 1
ATOM 1416 C CA . THR A 1 195 ? 24.471 -2.224 -15.754 1.00 47.22 195 THR A CA 1
ATOM 1417 C C . THR A 1 195 ? 25.410 -2.154 -16.954 1.00 47.22 195 THR A C 1
ATOM 1419 O O . THR A 1 195 ? 26.618 -2.027 -16.766 1.00 47.22 195 THR A O 1
ATOM 1422 N N . ASN A 1 196 ? 24.875 -2.172 -18.181 1.00 39.47 196 ASN A N 1
ATOM 1423 C CA . ASN A 1 196 ? 25.663 -2.030 -19.398 1.00 39.47 196 ASN A CA 1
ATOM 1424 C C . ASN A 1 196 ? 24.921 -1.202 -20.473 1.00 39.47 196 ASN A C 1
ATOM 1426 O O . ASN A 1 196 ? 24.297 -1.771 -21.376 1.00 39.47 196 ASN A O 1
ATOM 1430 N N . PRO A 1 197 ? 25.006 0.145 -20.432 1.00 46.06 197 PRO A N 1
ATOM 1431 C CA . PRO A 1 197 ? 24.260 1.038 -21.331 1.00 46.06 197 PRO A CA 1
ATOM 1432 C C . PRO A 1 197 ? 24.666 0.938 -22.814 1.00 46.06 197 PRO A C 1
ATOM 1434 O O . PRO A 1 197 ? 24.084 1.613 -23.657 1.00 46.06 197 PRO A O 1
ATOM 1437 N N . THR A 1 198 ? 25.656 0.103 -23.154 1.00 45.28 198 THR A N 1
ATOM 1438 C CA . THR A 1 198 ? 26.064 -0.184 -24.541 1.00 45.28 198 THR A CA 1
ATOM 1439 C C . THR A 1 198 ? 25.338 -1.381 -25.162 1.00 45.28 198 THR A C 1
ATOM 1441 O O . THR A 1 198 ? 25.492 -1.644 -26.355 1.00 45.28 198 THR A O 1
ATOM 1444 N N . SER A 1 199 ? 24.522 -2.104 -24.389 1.00 45.78 199 SER A N 1
ATOM 1445 C CA . SER A 1 199 ? 23.713 -3.216 -24.893 1.00 45.78 199 SER A CA 1
ATOM 1446 C C . SER A 1 199 ? 22.431 -2.700 -25.559 1.00 45.78 199 SER A C 1
ATOM 1448 O O . SER A 1 199 ? 21.343 -2.723 -25.000 1.00 45.78 199 SER A O 1
ATOM 1450 N N . SER A 1 200 ? 22.556 -2.194 -26.785 1.00 42.16 200 SER A N 1
ATOM 1451 C CA . SER A 1 200 ? 21.442 -1.735 -27.626 1.00 42.16 200 SER A CA 1
ATOM 1452 C C . SER A 1 200 ? 20.564 -2.903 -28.103 1.00 42.16 200 SER A C 1
ATOM 1454 O O . SER A 1 200 ? 20.554 -3.247 -29.283 1.00 42.16 200 SER A O 1
ATOM 1456 N N . GLY A 1 201 ? 19.841 -3.551 -27.193 1.00 39.59 201 GLY A N 1
ATOM 1457 C CA . GLY A 1 201 ? 18.823 -4.547 -27.508 1.00 39.59 201 GLY A CA 1
ATOM 1458 C C . GLY A 1 201 ? 17.437 -3.916 -27.469 1.00 39.59 201 GLY A C 1
ATOM 1459 O O . GLY A 1 201 ? 16.810 -3.879 -26.416 1.00 39.59 201 GLY A O 1
ATOM 1460 N N . ILE A 1 202 ? 16.951 -3.413 -28.607 1.00 35.25 202 ILE A N 1
ATOM 1461 C CA . ILE A 1 202 ? 15.529 -3.079 -28.760 1.00 35.25 202 ILE A CA 1
ATOM 1462 C C . ILE A 1 202 ? 14.763 -4.405 -28.789 1.00 35.25 202 ILE A C 1
ATOM 1464 O O . ILE A 1 202 ? 14.931 -5.189 -29.722 1.00 35.25 202 ILE A O 1
ATOM 1468 N N . ILE A 1 203 ? 13.932 -4.654 -27.778 1.00 42.72 203 ILE A N 1
ATOM 1469 C CA . ILE A 1 203 ? 12.944 -5.737 -27.794 1.00 42.72 203 ILE A CA 1
ATOM 1470 C C . ILE A 1 203 ? 11.580 -5.073 -28.018 1.00 42.72 203 ILE A C 1
ATOM 1472 O O . ILE A 1 203 ? 11.078 -4.392 -27.123 1.00 42.72 203 ILE A O 1
ATOM 1476 N N . LEU A 1 204 ? 11.055 -5.212 -29.243 1.00 35.50 204 LEU A N 1
ATOM 1477 C CA . LEU A 1 204 ? 9.659 -4.927 -29.607 1.00 35.50 204 LEU A CA 1
ATOM 1478 C C . LEU A 1 204 ? 8.768 -6.112 -29.223 1.00 35.50 204 LEU A C 1
ATOM 1480 O O . LEU A 1 204 ? 9.230 -7.262 -29.409 1.00 35.50 204 LEU A O 1
#

Foldseek 3Di:
DDDPDDDFDWDKDKQAEADPVRADDFDAAAEEEFEAADDPDLQLFDVRVPDPDPCCLQVPQDPVCNVVSCCSCVQTPVSQVVCNVVRHMYIYIDFQCHDSNVVGDGQQLPLVRLLCRLQVRVVVNQVVSCVVNVNRYGYPLAEHEFEGAHSRLSSSVSSCVSSVVSRHHHPYGYRHNYPPDDDPVVSVVVVVCVVDVPPPDDDD

Sequence (204 aa):
EEVYGGNVTTSSLLIHPVDGNQKPIVGELKTFTVMHGFVASKQGSPSESFPADLVAGVSDVPPEQFLEAVVGVTSSSIAALMSASSGTVAIAPDYIGYAQSYEENRLFLQINGYKMAAATHWLAAAKVIEEQSGGCQVLDPTTATAAGFSEGGSASYAAAKALQTIGVDVKQVSMAAPLLNLPASFAWGYNELKTNPTSSGIIL

InterPro domains:
  IPR029058 Alpha/Beta hydrolase fold [G3DSA:3.40.50.1820] (1-197)
  IPR029058 Alpha/Beta hydrolase fold [SSF53474] (85-189)